Protein AF-A0A3B9JGN1-F1 (afdb_monomer)

Secondary structure (DSSP, 8-state):
-HHHHHHHHHHHTT-EEEEEETTTTEEEEEETTEEEEEETTTB-TTS-HHHHHHHH-HHHHHHHHHHTT-----EEEESSHHHHHHTHHHHTTS-EEEEESS--TTTT-EEESS---HHHHHHHHHHHHTT-S-EEEEEPPPSEEEEEEEETTEEEEEEEEEPSEEE--SSS-HHHHHHHHTTSTTEESSSSSSEEPPP--HHHHHHHHHTT--TT--PPTT-EEES-SS--GGGT-EEEE-TTTS-HHHHHHHHHHHHHTT-SEEEEEEEES-TTSPP-TTSEEEEEEESS--SHHHHS-SBS----HHHHHHHHTT--

Foldseek 3Di:
DLVVLLVVVLVVLVWDKDQPDVVQQWIWTDDPPDIWIDGLNQRTPLFDPQLQVCQQFQVSLVVLLVVLVAFAWDWDKDQDLVVQLVCLVVCAQAWKWKAAGRDPPCQLIDIDHRRHDSVVSSVSNVSRCVPHSMMIITGDAAAFKKKFKFAAQFRLFIKGFAAAKFFAPQPAFQLVRLVVVCVPPQEDADPPHLAHRADCDPQLQVVQVVVVHGRRDHDHGGDMDHSDPDRDSNNGIFIATCGVPFDVQVRVSVSSSCVSSVHNTKIWIKGARDRNDHDDNRGMHTHGIGSNDRQSCCQDGNHDHRSSVSVSSCVSVVSD

Mean predicted aligned error: 3.97 Å

pLDDT: mean 95.5, std 3.92, range [71.31, 98.81]

Sequence (320 aa):
MSTQEVVKEALNRDIAVEIIDRDANIIRLTKGDKKEIIQQATKTSADSYISVEIMGNKEVTKILLSEEGIRVPSGMRIKTLEEALGYYDDFTGKDLVVKPQSTNFGLGVVVIKNLSQKEELENAVRFALNYDKTVLLEEFISGKEYRFLVVGKEVVAVLHREPANVKGDGVNSIKRLVEIKNKDPRRGEGYITPLEKIKLGEVEIEFLRKQALNIDYIPKKDEKIYLRENSNISTGGDSIDYTDQVHKGYKDIALKCAKAVGAKITGADIMIDDIFMEPDKNNYGVIEMNFNPAIHMHDHPYLGKNREIEKKVLDLLGFN

Solvent-accessible surface area (backbone atoms only — not comparable to full-atom values): 16897 Å² total; per-residue (Å²): 83,40,43,55,48,36,51,53,52,34,52,75,61,72,30,47,75,44,80,78,35,79,88,79,36,28,35,34,44,38,52,88,93,48,72,46,64,32,33,66,58,47,40,44,84,78,40,51,74,66,29,44,56,35,36,56,31,49,67,58,37,47,52,43,32,44,76,72,70,44,58,49,67,56,70,48,83,31,71,47,70,68,58,50,62,72,46,44,78,84,44,55,70,31,46,34,30,33,28,26,49,69,60,65,97,65,54,42,53,37,80,43,75,50,35,82,53,72,63,59,55,51,54,38,48,56,52,10,49,76,74,26,76,38,33,34,45,25,49,58,76,66,58,48,59,31,39,34,33,35,50,65,92,39,70,65,40,27,34,35,50,40,34,15,63,44,69,20,70,56,73,48,24,48,53,53,42,44,59,58,62,42,65,41,87,50,32,33,72,89,63,76,36,61,31,31,44,64,70,87,46,71,68,27,50,51,48,24,45,77,70,77,44,58,58,76,44,56,36,47,63,76,38,73,46,62,40,42,90,58,38,46,42,88,63,19,12,41,34,32,52,36,58,91,64,48,29,64,57,55,48,54,49,44,52,51,47,32,57,57,51,58,39,27,47,33,25,34,34,30,25,27,60,56,58,71,49,80,75,51,94,81,48,44,31,46,76,50,50,33,52,67,50,76,46,35,47,48,38,47,29,75,45,66,59,63,54,55,48,45,57,56,54,35,48,70,72,67,60,116

Structure (mmCIF, N/CA/C/O backbone):
data_AF-A0A3B9JGN1-F1
#
_entry.id   AF-A0A3B9JGN1-F1
#
loop_
_atom_site.group_PDB
_atom_site.id
_atom_site.type_symbol
_atom_site.label_atom_id
_atom_site.label_alt_id
_atom_site.label_comp_id
_atom_site.label_asym_id
_atom_site.label_entity_id
_atom_site.label_seq_id
_atom_site.pdbx_PDB_ins_code
_atom_site.Cartn_x
_atom_site.Cartn_y
_atom_site.Cartn_z
_atom_site.occupancy
_atom_site.B_iso_or_equiv
_atom_site.auth_seq_id
_atom_site.auth_comp_id
_atom_site.auth_asym_id
_atom_site.auth_atom_id
_atom_site.pdbx_PDB_model_num
ATOM 1 N N . MET A 1 1 ? -13.827 9.469 -0.699 1.00 87.12 1 MET A N 1
ATOM 2 C CA . MET A 1 1 ? -14.241 8.051 -0.734 1.00 87.12 1 MET A CA 1
ATOM 3 C C . MET A 1 1 ? -14.215 7.361 0.623 1.00 87.12 1 MET A C 1
ATOM 5 O O . MET A 1 1 ? -15.289 7.214 1.173 1.00 87.12 1 MET A O 1
ATOM 9 N N . SER A 1 2 ? -13.067 6.993 1.213 1.00 94.56 2 SER A N 1
ATOM 10 C CA . SER A 1 2 ? -13.024 6.183 2.460 1.00 94.56 2 SER A CA 1
ATOM 11 C C . SER A 1 2 ? -13.986 6.652 3.566 1.00 94.56 2 SER A C 1
ATOM 13 O O . SER A 1 2 ? -14.786 5.881 4.076 1.00 94.56 2 SER A O 1
ATOM 15 N N . THR A 1 3 ? -13.969 7.945 3.895 1.00 96.31 3 THR A N 1
ATOM 16 C CA . THR A 1 3 ? -14.845 8.502 4.939 1.00 96.31 3 THR A CA 1
ATOM 17 C C . THR A 1 3 ? -16.315 8.473 4.545 1.00 96.31 3 THR A C 1
ATOM 19 O O . THR A 1 3 ? -17.163 8.342 5.412 1.00 96.31 3 THR A O 1
ATOM 22 N N . GLN A 1 4 ? -16.640 8.552 3.253 1.00 95.56 4 GLN A N 1
ATOM 23 C CA . GLN A 1 4 ? -18.023 8.427 2.791 1.00 95.56 4 GLN A CA 1
ATOM 24 C C . GLN A 1 4 ? -18.563 7.009 3.010 1.00 95.56 4 GLN A C 1
ATOM 26 O O . GLN A 1 4 ? -19.734 6.891 3.350 1.00 95.56 4 GLN A O 1
ATOM 31 N N . GLU A 1 5 ? -17.733 5.965 2.886 1.00 96.31 5 GLU A N 1
ATOM 32 C CA . GLU A 1 5 ? -18.142 4.587 3.213 1.00 96.31 5 GLU A CA 1
ATOM 33 C C . GLU A 1 5 ? -18.441 4.449 4.711 1.00 96.31 5 GLU A C 1
ATOM 35 O O . GLU A 1 5 ? -19.519 3.989 5.083 1.00 96.31 5 GLU A O 1
ATOM 40 N N . VAL A 1 6 ? -17.562 4.978 5.576 1.00 97.88 6 VAL A N 1
ATOM 41 C CA . VAL A 1 6 ? -17.805 5.021 7.032 1.00 97.88 6 VAL A CA 1
ATOM 42 C C . VAL A 1 6 ? -19.074 5.803 7.369 1.00 97.88 6 VAL A C 1
ATOM 44 O O . VAL A 1 6 ? -19.872 5.346 8.179 1.00 97.88 6 VAL A O 1
ATOM 47 N N . VAL A 1 7 ? -19.298 6.962 6.743 1.00 98.06 7 VAL A N 1
ATOM 48 C CA . VAL A 1 7 ? -20.509 7.774 6.951 1.00 98.06 7 VAL A CA 1
ATOM 49 C C . VAL A 1 7 ? -21.758 7.019 6.502 1.00 98.06 7 VAL A C 1
ATOM 51 O O . VAL A 1 7 ? -22.752 7.012 7.221 1.00 98.06 7 VAL A O 1
ATOM 54 N N . LYS A 1 8 ? -21.722 6.379 5.330 1.00 97.69 8 LYS A N 1
ATOM 55 C CA . LYS A 1 8 ? -22.850 5.615 4.793 1.00 97.69 8 LYS A CA 1
ATOM 56 C C . LYS A 1 8 ? -23.229 4.471 5.728 1.00 97.69 8 LYS A C 1
ATOM 58 O O . LYS A 1 8 ? -24.400 4.338 6.068 1.00 97.69 8 LYS A O 1
ATOM 63 N N . GLU A 1 9 ? -22.253 3.686 6.172 1.00 98.19 9 GLU A N 1
ATOM 64 C CA . GLU A 1 9 ? -22.519 2.598 7.110 1.00 98.19 9 GLU A CA 1
ATOM 65 C C . GLU A 1 9 ? -22.930 3.114 8.492 1.00 98.19 9 GLU A C 1
ATOM 67 O O . GLU A 1 9 ? -23.814 2.539 9.121 1.00 98.19 9 GLU A O 1
ATOM 72 N N . ALA A 1 10 ? -22.374 4.239 8.947 1.00 98.31 10 ALA A N 1
ATOM 73 C CA . ALA A 1 10 ? -22.791 4.849 10.201 1.00 98.31 10 ALA A CA 1
ATOM 74 C C . ALA A 1 10 ? -24.284 5.219 10.176 1.00 98.31 10 ALA A C 1
ATOM 76 O O . ALA A 1 10 ? -25.025 4.876 11.098 1.00 98.31 10 ALA A O 1
ATOM 77 N N . LEU A 1 11 ? -24.743 5.839 9.086 1.00 98.12 11 LEU A N 1
ATOM 78 C CA . LEU A 1 11 ? -26.155 6.166 8.891 1.00 98.12 11 LEU A CA 1
ATOM 79 C C . LEU A 1 11 ? -27.036 4.908 8.813 1.00 98.12 11 LEU A C 1
ATOM 81 O O . LEU A 1 11 ? -28.124 4.913 9.381 1.00 98.12 11 LEU A O 1
ATOM 85 N N . ASN A 1 12 ? -26.564 3.820 8.191 1.00 97.94 12 ASN A N 1
ATOM 86 C CA . ASN A 1 12 ? -27.286 2.537 8.167 1.00 97.94 12 ASN A CA 1
ATOM 87 C C . ASN A 1 12 ? -27.468 1.917 9.565 1.00 97.94 12 ASN A C 1
ATOM 89 O O . ASN A 1 12 ? -28.374 1.110 9.759 1.00 97.94 12 ASN A O 1
ATOM 93 N N . ARG A 1 13 ? -26.600 2.264 10.523 1.00 97.69 13 ARG A N 1
ATOM 94 C CA . ARG A 1 13 ? -26.615 1.770 11.912 1.00 97.69 13 ARG A CA 1
ATOM 95 C C . ARG A 1 13 ? -27.262 2.746 12.899 1.00 97.69 13 ARG A C 1
ATOM 97 O O . ARG A 1 13 ? -27.046 2.611 14.111 1.00 97.69 13 ARG A O 1
ATOM 104 N N . ASP A 1 14 ? -27.995 3.742 12.398 1.00 97.50 14 ASP A N 1
ATOM 105 C CA . ASP A 1 14 ? -28.599 4.823 13.185 1.00 97.50 14 ASP A CA 1
ATOM 106 C C . ASP A 1 14 ? -27.575 5.581 14.058 1.00 97.50 14 ASP A C 1
ATOM 108 O O . ASP A 1 14 ? -27.857 5.992 15.187 1.00 97.50 14 ASP A O 1
ATOM 112 N N . ILE A 1 15 ? -26.347 5.750 13.555 1.00 98.50 15 ILE A N 1
ATOM 113 C CA . ILE A 1 15 ? -25.300 6.544 14.203 1.00 98.50 15 ILE A CA 1
ATOM 114 C C . ILE A 1 15 ? -25.355 7.959 13.636 1.00 98.50 15 ILE A C 1
ATOM 116 O O . ILE A 1 15 ? -25.217 8.172 12.431 1.00 98.50 15 ILE A O 1
ATOM 120 N N . ALA A 1 16 ? -25.522 8.947 14.512 1.00 98.44 16 ALA A N 1
ATOM 121 C CA . ALA A 1 16 ? -25.515 10.343 14.106 1.00 98.44 16 ALA A CA 1
ATOM 122 C C . ALA A 1 16 ? -24.110 10.756 13.646 1.00 98.44 16 ALA A C 1
ATOM 124 O O . ALA A 1 16 ? -23.120 10.482 14.330 1.00 98.44 16 ALA A O 1
ATOM 125 N N . VAL A 1 17 ? -24.039 11.446 12.506 1.00 98.56 17 VAL A N 1
ATOM 126 C CA . VAL A 1 17 ? -22.793 11.922 11.896 1.00 98.56 17 VAL A CA 1
ATOM 127 C C . VAL A 1 17 ? -22.798 13.445 11.839 1.00 98.56 17 VAL A C 1
ATOM 129 O O . VAL A 1 17 ? -23.689 14.051 11.248 1.00 98.56 17 VAL A O 1
ATOM 132 N N . GLU A 1 18 ? -21.764 14.065 12.394 1.00 98.44 18 GLU A N 1
ATOM 133 C CA . GLU A 1 18 ? -21.498 15.499 12.280 1.00 98.44 18 GLU A CA 1
ATOM 134 C C . GLU A 1 18 ? -20.159 15.704 11.567 1.00 98.44 18 GLU A C 1
ATOM 136 O O . GLU A 1 18 ? -19.147 15.110 11.938 1.00 98.44 18 GLU A O 1
ATOM 141 N N . ILE A 1 19 ? -20.135 16.547 10.535 1.00 98.19 19 ILE A N 1
ATOM 142 C CA . ILE A 1 19 ? -18.887 16.944 9.874 1.00 98.19 19 ILE A CA 1
ATOM 143 C C . ILE A 1 19 ? -18.301 18.103 10.679 1.00 98.19 19 ILE A C 1
ATOM 145 O O . ILE A 1 19 ? -18.865 19.194 10.658 1.00 98.19 19 ILE A O 1
ATOM 149 N N . ILE A 1 20 ? -17.184 17.867 11.372 1.00 98.19 20 ILE A N 1
ATOM 150 C CA . ILE A 1 20 ? -16.490 18.910 12.142 1.00 98.19 20 ILE A CA 1
ATOM 151 C C . ILE A 1 20 ? -15.658 19.781 11.196 1.00 98.19 20 ILE A C 1
ATOM 153 O O . ILE A 1 20 ? -15.733 21.004 11.248 1.00 98.19 20 ILE A O 1
ATOM 157 N N . ASP A 1 21 ? -14.874 19.140 10.327 1.00 97.81 21 ASP A N 1
ATOM 158 C CA . ASP A 1 21 ? -14.003 19.807 9.361 1.00 97.81 21 ASP A CA 1
ATOM 159 C C . ASP A 1 21 ? -13.963 18.986 8.069 1.00 97.81 21 ASP A C 1
ATOM 161 O O . ASP A 1 21 ? -13.553 17.822 8.052 1.00 97.81 21 ASP A O 1
ATOM 165 N N . ARG A 1 22 ? -14.421 19.585 6.969 1.00 94.81 22 ARG A N 1
ATOM 166 C CA . ARG A 1 22 ? -14.477 18.913 5.669 1.00 94.81 22 ARG A CA 1
ATOM 167 C C . ARG A 1 22 ? -13.096 18.783 5.025 1.00 94.81 22 ARG A C 1
ATOM 169 O O . ARG A 1 22 ? -12.830 17.740 4.425 1.00 94.81 22 ARG A O 1
ATOM 176 N N . ASP A 1 23 ? -12.242 19.788 5.183 1.00 94.56 23 ASP A N 1
ATOM 177 C CA . ASP A 1 23 ? -10.932 19.870 4.535 1.00 94.56 23 ASP A CA 1
ATOM 178 C C . ASP A 1 23 ? -9.927 18.961 5.245 1.00 94.56 23 ASP A C 1
ATOM 180 O O . ASP A 1 23 ? -9.231 18.168 4.608 1.00 94.56 23 ASP A O 1
ATOM 184 N N . ALA A 1 24 ? -9.931 18.972 6.581 1.00 95.31 24 ALA A N 1
ATOM 185 C CA . ALA A 1 24 ? -9.149 18.034 7.387 1.00 95.31 24 ALA A CA 1
ATOM 186 C C . ALA A 1 24 ? -9.753 16.617 7.421 1.00 95.31 24 ALA A C 1
ATOM 188 O O . ALA A 1 24 ? -9.126 15.687 7.941 1.00 95.31 24 ALA A O 1
ATOM 189 N N . ASN A 1 25 ? -10.956 16.452 6.860 1.00 96.38 25 ASN A N 1
ATOM 190 C CA . ASN A 1 25 ? -11.710 15.208 6.785 1.00 96.38 25 ASN A CA 1
ATOM 191 C C . ASN A 1 25 ? -11.993 14.591 8.169 1.00 96.38 25 ASN A C 1
ATOM 193 O O . ASN A 1 25 ? -11.720 13.414 8.410 1.00 96.38 25 ASN A O 1
ATOM 197 N N . ILE A 1 26 ? -12.519 15.415 9.078 1.00 98.38 26 ILE A N 1
ATOM 198 C CA . ILE A 1 26 ? -12.829 15.074 10.469 1.00 98.38 26 ILE A CA 1
ATOM 199 C C . ILE A 1 26 ? -14.346 15.022 10.662 1.00 98.38 26 ILE A C 1
ATOM 201 O O . ILE A 1 26 ? -15.061 15.995 10.404 1.00 98.38 26 ILE A O 1
ATOM 205 N N . ILE A 1 27 ? -14.828 13.891 11.172 1.00 98.62 27 ILE A N 1
ATOM 206 C CA . ILE A 1 27 ? -16.233 13.664 11.518 1.00 98.62 27 ILE A CA 1
ATOM 207 C C . ILE A 1 27 ? -16.376 13.250 12.983 1.00 98.62 27 ILE A C 1
ATOM 209 O O . ILE A 1 27 ? -15.453 12.693 13.580 1.00 98.62 27 ILE A O 1
ATOM 213 N N . ARG A 1 28 ? -17.556 13.488 13.552 1.00 98.62 28 ARG A N 1
ATOM 214 C CA . ARG A 1 28 ? -17.990 12.939 14.836 1.00 98.62 28 ARG A CA 1
ATOM 215 C C . ARG A 1 28 ? -19.097 11.926 14.602 1.00 98.62 28 ARG A C 1
ATOM 217 O O . ARG A 1 28 ? -20.087 12.245 13.948 1.00 98.62 28 ARG A O 1
ATOM 224 N N . LEU A 1 29 ? -18.944 10.745 15.182 1.00 98.69 29 LEU A N 1
ATOM 225 C CA . LEU A 1 29 ? -19.987 9.731 15.276 1.00 98.69 29 LEU A CA 1
ATOM 226 C C . LEU A 1 29 ? -20.593 9.760 16.679 1.00 98.69 29 LEU A C 1
ATOM 228 O O . LEU A 1 29 ? -19.850 9.857 17.656 1.00 98.69 29 LEU A O 1
ATOM 232 N N . THR A 1 30 ? -21.920 9.689 16.798 1.00 98.50 30 THR A N 1
ATOM 233 C CA . THR A 1 30 ? -22.624 9.659 18.093 1.00 98.50 30 THR A CA 1
ATOM 234 C C . THR A 1 30 ? -23.745 8.618 18.098 1.00 98.50 30 THR A C 1
ATOM 236 O O . THR A 1 30 ? -24.622 8.657 17.237 1.00 98.50 30 THR A O 1
ATOM 239 N N . LYS A 1 31 ? -23.751 7.711 19.084 1.00 97.81 31 LYS A N 1
ATOM 240 C CA . LYS A 1 31 ? -24.843 6.746 19.327 1.00 97.81 31 LYS A CA 1
ATOM 241 C C . LYS A 1 31 ? -25.066 6.591 20.833 1.00 97.81 31 LYS A C 1
ATOM 243 O O . LYS A 1 31 ? -24.198 6.081 21.540 1.00 97.81 31 LYS A O 1
ATOM 248 N N . GLY A 1 32 ? -26.214 7.060 21.328 1.00 95.69 32 GLY A N 1
ATOM 249 C CA . GLY A 1 32 ? -26.444 7.216 22.770 1.00 95.69 32 GLY A CA 1
ATOM 250 C C . GLY A 1 32 ? -25.403 8.153 23.394 1.00 95.69 32 GLY A C 1
ATOM 251 O O . GLY A 1 32 ? -25.122 9.218 22.847 1.00 95.69 32 GLY A O 1
ATOM 252 N N . ASP A 1 33 ? -24.783 7.728 24.495 1.00 95.69 33 ASP A N 1
ATOM 253 C CA . ASP A 1 33 ? -23.729 8.495 25.179 1.00 95.69 33 ASP A CA 1
ATOM 254 C C . ASP A 1 33 ? -22.345 8.362 24.524 1.00 95.69 33 ASP A C 1
ATOM 256 O O . ASP A 1 33 ? -21.404 9.081 24.874 1.00 95.69 33 ASP A O 1
ATOM 260 N N . LYS A 1 34 ? -22.196 7.445 23.561 1.00 97.25 34 LYS A N 1
ATOM 261 C CA . LYS A 1 34 ? -20.922 7.186 22.899 1.00 97.25 34 LYS A CA 1
ATOM 262 C C . LYS A 1 34 ? -20.660 8.208 21.805 1.00 97.25 34 LYS A C 1
ATOM 264 O O . LYS A 1 34 ? -21.494 8.397 20.919 1.00 97.25 34 LYS A O 1
ATOM 269 N N . LYS A 1 35 ? -19.469 8.805 21.839 1.00 97.94 35 LYS A N 1
ATOM 270 C CA . LYS A 1 35 ? -18.963 9.737 20.830 1.00 97.94 35 LYS A CA 1
ATOM 271 C C . LYS A 1 35 ? -17.580 9.302 20.379 1.00 97.94 35 LYS A C 1
ATOM 273 O O . LYS A 1 35 ? -16.762 8.948 21.218 1.00 97.94 35 LYS A O 1
ATOM 278 N N . GLU A 1 36 ? -17.326 9.392 19.082 1.00 98.38 36 GLU A N 1
ATOM 279 C CA . GLU A 1 36 ? -16.020 9.116 18.487 1.00 98.38 36 GLU A CA 1
ATOM 280 C C . GLU A 1 36 ? -15.682 10.204 17.473 1.00 98.38 36 GLU A C 1
ATOM 282 O O . GLU A 1 36 ? -16.537 10.595 16.676 1.00 98.38 36 GLU A O 1
ATOM 287 N N . ILE A 1 37 ? -14.444 10.696 17.498 1.00 98.31 37 ILE A N 1
ATOM 288 C CA . ILE A 1 37 ? -13.919 11.587 16.461 1.00 98.31 37 ILE A CA 1
ATOM 289 C C . ILE A 1 37 ? -13.044 10.749 15.540 1.00 98.31 37 ILE A C 1
ATOM 291 O O . ILE A 1 37 ? -12.087 10.126 15.989 1.00 98.31 37 ILE A O 1
ATOM 295 N N . ILE A 1 38 ? -13.371 10.761 14.252 1.00 97.62 38 ILE A N 1
ATOM 296 C CA . ILE A 1 38 ? -12.643 10.022 13.224 1.00 97.62 38 ILE A CA 1
ATOM 297 C C . ILE A 1 38 ? -12.083 11.019 12.224 1.00 97.62 38 ILE A C 1
ATOM 299 O O . ILE A 1 38 ? -12.809 11.880 11.721 1.00 97.62 38 ILE A O 1
ATOM 303 N N . GLN A 1 39 ? -10.803 10.872 11.895 1.00 97.94 39 GLN A N 1
ATOM 304 C CA . GLN A 1 39 ? -10.174 11.581 10.790 1.00 97.94 39 GLN A CA 1
ATOM 305 C C . GLN A 1 39 ? -9.848 10.601 9.659 1.00 97.94 39 GLN A C 1
ATOM 307 O O . GLN A 1 39 ? -9.273 9.540 9.887 1.00 97.94 39 GLN A O 1
ATOM 312 N N . GLN A 1 40 ? -10.179 10.964 8.417 1.00 96.81 40 GLN A N 1
ATOM 313 C CA . GLN A 1 40 ? -9.790 10.196 7.225 1.00 96.81 40 GLN A CA 1
ATOM 314 C C . GLN A 1 40 ? -10.177 8.705 7.300 1.00 96.81 40 GLN A C 1
ATOM 316 O O . GLN A 1 40 ? -9.417 7.845 6.866 1.00 96.81 40 GLN A O 1
ATOM 321 N N . ALA A 1 41 ? -11.371 8.408 7.827 1.00 97.06 41 ALA A N 1
ATOM 322 C CA . ALA A 1 41 ? -11.963 7.076 8.024 1.00 97.06 41 ALA A CA 1
ATOM 323 C C . ALA A 1 41 ? -11.270 6.161 9.048 1.00 97.06 41 ALA A C 1
ATOM 325 O O . ALA A 1 41 ? -11.962 5.495 9.810 1.00 97.06 41 ALA A O 1
ATOM 326 N N . THR A 1 42 ? -9.939 6.111 9.067 1.00 97.38 42 THR A N 1
ATOM 327 C CA . THR A 1 42 ? -9.177 5.103 9.824 1.00 97.38 42 THR A CA 1
ATOM 328 C C . THR A 1 42 ? -8.309 5.664 10.941 1.00 97.38 42 THR A C 1
ATOM 330 O O . THR A 1 42 ? -7.796 4.886 11.737 1.00 97.38 42 THR A O 1
ATOM 333 N N . LYS A 1 43 ? -8.168 6.990 11.069 1.00 97.75 43 LYS A N 1
ATOM 334 C CA . LYS A 1 43 ? -7.524 7.589 12.247 1.00 97.75 43 LYS A CA 1
ATOM 335 C C . LYS A 1 43 ? -8.575 7.779 13.332 1.00 97.75 43 LYS A C 1
ATOM 337 O O . LYS A 1 43 ? -9.470 8.615 13.195 1.00 97.75 43 LYS A O 1
ATOM 342 N N . THR A 1 44 ? -8.473 6.977 14.380 1.00 97.69 44 THR A N 1
ATOM 343 C CA . THR A 1 44 ? -9.487 6.849 15.434 1.00 97.69 44 THR A CA 1
ATOM 344 C C . THR A 1 44 ? -8.828 6.837 16.811 1.00 97.69 44 THR A C 1
ATOM 346 O O . THR A 1 44 ? -7.602 6.810 16.912 1.00 97.69 44 THR A O 1
ATOM 349 N N . SER A 1 45 ? -9.628 6.804 17.876 1.00 97.12 45 SER A N 1
ATOM 350 C CA . SER A 1 45 ? -9.132 6.614 19.243 1.00 97.12 45 SER A CA 1
ATOM 351 C C . SER A 1 45 ? -8.584 5.206 19.522 1.00 97.12 45 SER A C 1
ATOM 353 O O . SER A 1 45 ? -7.956 4.996 20.560 1.00 97.12 45 SER A O 1
ATOM 355 N N . ALA A 1 46 ? -8.798 4.238 18.620 1.00 97.44 46 ALA A N 1
ATOM 356 C CA . ALA A 1 46 ? -8.291 2.875 18.779 1.00 97.44 46 ALA A CA 1
ATOM 357 C C . ALA A 1 46 ? -6.759 2.790 18.670 1.00 97.44 46 ALA A C 1
ATOM 359 O O . ALA A 1 46 ? -6.154 1.892 19.261 1.00 97.44 46 ALA A O 1
ATOM 360 N N . ASP A 1 47 ? -6.140 3.711 17.930 1.00 97.50 47 ASP A N 1
ATOM 361 C CA . ASP A 1 47 ? -4.697 3.781 17.732 1.00 97.50 47 ASP A CA 1
ATOM 362 C C . ASP A 1 47 ? -4.067 4.837 18.642 1.00 97.50 47 ASP A C 1
ATOM 364 O O . ASP A 1 47 ? -4.596 5.932 18.838 1.00 97.50 47 ASP A O 1
ATOM 368 N N . SER A 1 48 ? -2.905 4.516 19.210 1.00 97.25 48 SER A N 1
ATOM 369 C CA . SER A 1 48 ? -2.170 5.469 20.039 1.00 97.25 48 SER A CA 1
ATOM 370 C C . SER A 1 48 ? -1.348 6.425 19.173 1.00 97.25 48 SER A C 1
ATOM 372 O O . SER A 1 48 ? -0.911 6.066 18.079 1.00 97.25 48 SER A O 1
ATOM 374 N N . TYR A 1 49 ? -1.055 7.619 19.696 1.00 96.94 49 TYR A N 1
ATOM 375 C CA . TYR A 1 49 ? -0.181 8.581 19.014 1.00 96.94 49 TYR A CA 1
ATOM 376 C C . TYR A 1 49 ? 1.177 7.964 18.643 1.00 96.94 49 TYR A C 1
ATOM 378 O O . TYR A 1 49 ? 1.656 8.133 17.526 1.00 96.94 49 TYR A O 1
ATOM 386 N N . ILE A 1 50 ? 1.771 7.188 19.557 1.00 97.44 50 ILE A N 1
ATOM 387 C CA . ILE A 1 50 ? 3.088 6.590 19.329 1.00 97.44 50 ILE A CA 1
ATOM 388 C C . ILE A 1 50 ? 3.066 5.547 18.203 1.00 97.44 50 ILE A C 1
ATOM 390 O O . ILE A 1 50 ? 4.023 5.470 17.442 1.00 97.44 50 ILE A O 1
ATOM 394 N N . SER A 1 51 ? 1.970 4.803 18.028 1.00 97.00 51 SER A N 1
ATOM 395 C CA . SER A 1 51 ? 1.820 3.856 16.912 1.00 97.00 51 SER A CA 1
ATOM 396 C C . SER A 1 51 ? 1.841 4.561 15.554 1.00 97.00 51 SER A C 1
ATOM 398 O O . SER A 1 51 ? 2.429 4.048 14.603 1.00 97.00 51 SER A O 1
ATOM 400 N N . VAL A 1 52 ? 1.248 5.756 15.465 1.00 95.38 52 VAL A N 1
ATOM 401 C CA . VAL A 1 52 ? 1.282 6.588 14.252 1.00 95.38 52 VAL A CA 1
ATOM 402 C C . VAL A 1 52 ? 2.705 7.070 13.963 1.00 95.38 52 VAL A C 1
ATOM 404 O O . VAL A 1 52 ? 3.175 6.915 12.837 1.00 95.38 52 VAL A O 1
ATOM 407 N N . GLU A 1 53 ? 3.412 7.580 14.975 1.00 95.50 53 GLU A N 1
ATOM 408 C CA . GLU A 1 53 ? 4.803 8.042 14.837 1.00 95.50 53 GLU A CA 1
ATOM 409 C C . GLU A 1 53 ? 5.758 6.908 14.441 1.00 95.50 53 GLU A C 1
ATOM 411 O O . GLU A 1 53 ? 6.617 7.089 13.577 1.00 95.50 53 GLU A O 1
ATOM 416 N N . ILE A 1 54 ? 5.581 5.719 15.030 1.00 96.00 54 ILE A N 1
ATOM 417 C CA . ILE A 1 54 ? 6.348 4.516 14.686 1.00 96.00 54 ILE A CA 1
ATOM 418 C C . ILE A 1 54 ? 6.160 4.182 13.206 1.00 96.00 54 ILE A C 1
ATOM 420 O O . ILE A 1 54 ? 7.148 4.068 12.485 1.00 96.00 54 ILE A O 1
ATOM 424 N N . MET A 1 55 ? 4.912 4.066 12.739 1.00 94.75 55 MET A N 1
ATOM 425 C CA . MET A 1 55 ? 4.607 3.720 11.344 1.00 94.75 55 MET A CA 1
ATOM 426 C C . MET A 1 55 ? 5.048 4.806 10.353 1.00 94.75 55 MET A C 1
ATOM 428 O O . MET A 1 55 ? 5.434 4.496 9.229 1.00 94.75 55 MET A O 1
ATOM 432 N N . GLY A 1 56 ? 5.037 6.078 10.764 1.00 91.06 56 GLY A N 1
ATOM 433 C CA . GLY A 1 56 ? 5.579 7.185 9.974 1.00 91.06 56 GLY A CA 1
ATOM 434 C C . GLY A 1 56 ? 7.102 7.133 9.798 1.00 91.06 56 GLY A C 1
ATOM 435 O O . GLY A 1 56 ? 7.634 7.757 8.878 1.00 91.06 56 GLY A O 1
ATOM 436 N N . ASN A 1 57 ? 7.809 6.369 10.636 1.00 90.94 57 ASN A N 1
ATOM 437 C CA . ASN A 1 57 ? 9.252 6.188 10.572 1.00 90.94 57 ASN A CA 1
ATOM 438 C C . ASN A 1 57 ? 9.609 4.756 10.140 1.00 90.94 57 ASN A C 1
ATOM 440 O O . ASN A 1 57 ? 9.604 3.814 10.938 1.00 90.94 57 ASN A O 1
ATOM 444 N N . LYS A 1 58 ? 9.989 4.599 8.865 1.00 90.00 58 LYS A N 1
ATOM 445 C CA . LYS A 1 58 ? 10.329 3.288 8.288 1.00 90.00 58 LYS A CA 1
ATOM 446 C C . LYS A 1 58 ? 11.470 2.582 9.022 1.00 90.00 58 LYS A C 1
ATOM 448 O O . LYS A 1 58 ? 11.425 1.366 9.158 1.00 90.00 58 LYS A O 1
ATOM 453 N N . GLU A 1 59 ? 12.470 3.310 9.516 1.00 90.81 59 GLU A N 1
ATOM 454 C CA . GLU A 1 59 ? 13.592 2.706 10.243 1.00 90.81 59 GLU A CA 1
ATOM 455 C C . GLU A 1 59 ? 13.137 2.142 11.594 1.00 90.81 59 GLU A C 1
ATOM 457 O O . GLU A 1 59 ? 13.393 0.976 11.888 1.00 90.81 59 GLU A O 1
ATOM 462 N N . VAL A 1 60 ? 12.402 2.932 12.384 1.00 93.75 60 VAL A N 1
ATOM 463 C CA . VAL A 1 60 ? 11.865 2.486 13.682 1.00 93.75 60 VAL A CA 1
ATOM 464 C C . VAL A 1 60 ? 10.911 1.310 13.495 1.00 93.75 60 VAL A C 1
ATOM 466 O O . VAL A 1 60 ? 11.021 0.315 14.208 1.00 93.75 60 VAL A O 1
ATOM 469 N N . THR A 1 61 ? 10.020 1.384 12.501 1.00 95.44 61 THR A N 1
ATOM 470 C CA . THR A 1 61 ? 9.133 0.268 12.149 1.00 95.44 61 THR A CA 1
ATOM 471 C C . THR A 1 61 ? 9.937 -0.998 11.867 1.00 95.44 61 THR A C 1
ATOM 473 O O . THR A 1 61 ? 9.656 -2.041 12.450 1.00 95.44 61 THR A O 1
ATOM 476 N N . LYS A 1 62 ? 10.977 -0.924 11.028 1.00 95.06 62 LYS A N 1
ATOM 477 C CA . LYS A 1 62 ? 11.810 -2.087 10.700 1.00 95.06 62 LYS A CA 1
ATOM 478 C C . LYS A 1 62 ? 12.514 -2.681 11.915 1.00 95.06 62 LYS A C 1
ATOM 480 O O . LYS A 1 62 ? 12.567 -3.903 12.015 1.00 95.06 62 LYS A O 1
ATOM 485 N N . ILE A 1 63 ? 13.033 -1.848 12.818 1.00 95.44 63 ILE A N 1
ATOM 486 C CA . ILE A 1 63 ? 13.677 -2.313 14.055 1.00 95.44 63 ILE A CA 1
ATOM 487 C C . ILE A 1 63 ? 12.684 -3.148 14.871 1.00 95.44 63 ILE A C 1
ATOM 489 O O . ILE A 1 63 ? 12.962 -4.311 15.150 1.00 95.44 63 ILE A O 1
ATOM 493 N N . LEU A 1 64 ? 11.492 -2.609 15.147 1.00 97.88 64 LEU A N 1
ATOM 494 C CA . LEU A 1 64 ? 10.465 -3.302 15.935 1.00 97.88 64 LEU A CA 1
ATOM 495 C C . LEU A 1 64 ? 9.966 -4.589 15.260 1.00 97.88 64 LEU A C 1
ATOM 497 O O . LEU A 1 64 ? 9.738 -5.600 15.920 1.00 97.88 64 LEU A O 1
ATOM 501 N N . LEU A 1 65 ? 9.814 -4.585 13.932 1.00 98.06 65 LEU A N 1
ATOM 502 C CA . LEU A 1 65 ? 9.452 -5.793 13.185 1.00 98.06 65 LEU A CA 1
ATOM 503 C C . LEU A 1 65 ? 10.563 -6.855 13.252 1.00 98.06 65 LEU A C 1
ATOM 505 O O . LEU A 1 65 ? 10.281 -8.039 13.449 1.00 98.06 65 LEU A O 1
ATOM 509 N N . SER A 1 66 ? 11.824 -6.442 13.119 1.00 96.62 66 SER A N 1
ATOM 510 C CA . SER A 1 66 ? 12.972 -7.349 13.163 1.00 96.62 66 SER A CA 1
ATOM 511 C C . SER A 1 66 ? 13.188 -7.958 14.550 1.00 96.62 66 SER A C 1
ATOM 513 O O . SER A 1 66 ? 13.580 -9.121 14.630 1.00 96.62 66 SER A O 1
ATOM 515 N N . GLU A 1 67 ? 12.926 -7.219 15.633 1.00 97.19 67 GLU A N 1
ATOM 516 C CA . GLU A 1 67 ? 12.966 -7.730 17.017 1.00 97.19 67 GLU A CA 1
ATOM 517 C C . GLU A 1 67 ? 11.967 -8.873 17.232 1.00 97.19 67 GLU A C 1
ATOM 519 O O . GLU A 1 67 ? 12.242 -9.843 17.937 1.00 97.19 67 GLU A O 1
ATOM 524 N N . GLU A 1 68 ? 10.837 -8.810 16.534 1.00 97.12 68 GLU A N 1
ATOM 525 C CA . GLU A 1 68 ? 9.828 -9.861 16.507 1.00 97.12 68 GLU A CA 1
ATOM 526 C C . GLU A 1 68 ? 10.179 -10.999 15.525 1.00 97.12 68 GLU A C 1
ATOM 528 O O . GLU A 1 68 ? 9.398 -11.936 15.349 1.00 97.12 68 GLU A O 1
ATOM 533 N N . GLY A 1 69 ? 11.344 -10.971 14.874 1.00 96.12 69 GLY A N 1
ATOM 534 C CA . GLY A 1 69 ? 11.783 -11.986 13.911 1.00 96.12 69 GLY A CA 1
ATOM 535 C C . GLY A 1 69 ? 11.022 -11.955 12.581 1.00 96.12 69 GLY A C 1
ATOM 536 O O . GLY A 1 69 ? 10.954 -12.971 11.887 1.00 96.12 69 GLY A O 1
ATOM 537 N N . ILE A 1 70 ? 10.404 -10.822 12.239 1.00 97.50 70 ILE A N 1
ATOM 538 C CA . ILE A 1 70 ? 9.730 -10.609 10.954 1.00 97.50 70 ILE A CA 1
ATOM 539 C C . ILE A 1 70 ? 10.778 -10.182 9.925 1.00 97.50 70 ILE A C 1
ATOM 541 O O . ILE A 1 70 ? 11.607 -9.314 10.199 1.00 97.50 70 ILE A O 1
ATOM 545 N N . ARG A 1 71 ? 10.743 -10.775 8.726 1.00 96.94 71 ARG A N 1
ATOM 546 C CA . ARG A 1 71 ? 11.671 -10.404 7.652 1.00 96.94 71 ARG A CA 1
ATOM 547 C C . ARG A 1 71 ? 11.350 -9.007 7.121 1.00 96.94 71 ARG A C 1
ATOM 549 O O . ARG A 1 71 ? 10.263 -8.770 6.596 1.00 96.94 71 ARG A O 1
ATOM 556 N N . VAL A 1 72 ? 12.333 -8.121 7.212 1.00 96.50 72 VAL A N 1
ATOM 557 C CA . VAL A 1 72 ? 12.341 -6.764 6.655 1.00 96.50 72 VAL A CA 1
ATOM 558 C C . VAL A 1 72 ? 13.606 -6.575 5.812 1.00 96.50 72 VAL A C 1
ATOM 560 O O . VAL A 1 72 ? 14.577 -7.293 6.059 1.00 96.50 72 VAL A O 1
ATOM 563 N N . PRO A 1 73 ? 13.638 -5.619 4.865 1.00 94.25 73 PRO A N 1
ATOM 564 C CA . PRO A 1 73 ? 14.835 -5.354 4.075 1.00 94.25 73 PRO A CA 1
ATOM 565 C C . PRO A 1 73 ? 16.048 -5.032 4.955 1.00 94.25 73 PRO A C 1
ATOM 567 O O . PRO A 1 73 ? 16.023 -4.068 5.725 1.00 94.25 73 PRO A O 1
ATOM 570 N N . SER A 1 74 ? 17.128 -5.798 4.840 1.00 92.38 74 SER A N 1
ATOM 571 C CA . SER A 1 74 ? 18.420 -5.414 5.424 1.00 92.38 74 SER A CA 1
ATOM 572 C C . SER A 1 74 ? 18.969 -4.149 4.747 1.00 92.38 74 SER A C 1
ATOM 574 O O . SER A 1 74 ? 18.681 -3.891 3.579 1.00 92.38 74 SER A O 1
ATOM 576 N N . GLY A 1 75 ? 19.704 -3.299 5.471 1.00 92.19 75 GLY A N 1
ATOM 577 C CA . GLY A 1 75 ? 20.175 -2.038 4.894 1.00 92.19 75 GLY A CA 1
ATOM 578 C C . GLY A 1 75 ? 20.835 -1.071 5.870 1.00 92.19 75 GLY A C 1
ATOM 579 O O . GLY A 1 75 ? 20.919 -1.342 7.066 1.00 92.19 75 GLY A O 1
ATOM 580 N N . MET A 1 76 ? 21.265 0.072 5.333 1.00 93.62 76 MET A N 1
ATOM 581 C CA . MET A 1 76 ? 21.952 1.147 6.050 1.00 93.62 76 MET A CA 1
ATOM 582 C C . MET A 1 76 ? 21.171 2.457 5.962 1.00 93.62 76 MET A C 1
ATOM 584 O O . MET A 1 76 ? 20.598 2.790 4.922 1.00 93.62 76 MET A O 1
ATOM 588 N N . ARG A 1 77 ? 21.200 3.234 7.046 1.00 94.69 77 ARG A N 1
ATOM 589 C CA . ARG A 1 77 ? 20.744 4.625 7.054 1.00 94.69 77 ARG A CA 1
ATOM 590 C C . ARG A 1 77 ? 21.912 5.548 6.741 1.00 94.69 77 ARG A C 1
ATOM 592 O O . ARG A 1 77 ? 22.941 5.472 7.409 1.00 94.69 77 ARG A O 1
ATOM 599 N N . ILE A 1 78 ? 21.701 6.465 5.804 1.00 96.25 78 ILE A N 1
ATOM 600 C CA . ILE A 1 78 ? 22.668 7.493 5.422 1.00 96.25 78 ILE A CA 1
ATOM 601 C C . ILE A 1 78 ? 22.035 8.886 5.463 1.00 96.25 78 ILE A C 1
ATOM 603 O O . ILE A 1 78 ? 20.828 9.059 5.277 1.00 96.25 78 ILE A O 1
ATOM 607 N N . LYS A 1 79 ? 22.863 9.895 5.720 1.00 95.94 79 LYS A N 1
ATOM 608 C CA . LYS A 1 79 ? 22.514 11.324 5.706 1.00 95.94 79 LYS A CA 1
ATOM 609 C C . LYS A 1 79 ? 23.317 12.111 4.682 1.00 95.94 79 LYS A C 1
ATOM 611 O O . LYS A 1 79 ? 22.937 13.226 4.331 1.00 95.94 79 LYS A O 1
ATOM 616 N N . THR A 1 80 ? 24.431 11.557 4.214 1.00 96.00 80 THR A N 1
ATOM 617 C CA . THR A 1 80 ? 25.304 12.207 3.239 1.00 96.00 80 THR A CA 1
ATOM 618 C C . THR A 1 80 ? 25.647 11.259 2.100 1.00 96.00 80 THR A C 1
ATOM 620 O O . THR A 1 80 ? 25.613 10.036 2.238 1.00 96.00 80 THR A O 1
ATOM 623 N N . LEU A 1 81 ? 26.005 11.838 0.954 1.00 96.12 81 LEU A N 1
ATOM 624 C CA . LEU A 1 81 ? 26.522 11.063 -0.168 1.00 96.12 81 LEU A CA 1
ATOM 625 C C . LEU A 1 81 ? 27.820 10.333 0.206 1.00 96.12 81 LEU A C 1
ATOM 627 O O . LEU A 1 81 ? 28.012 9.197 -0.199 1.00 96.12 81 LEU A O 1
ATOM 631 N N . GLU A 1 82 ? 28.692 10.962 0.992 1.00 96.94 82 GLU A N 1
ATOM 632 C CA . GLU A 1 82 ? 29.956 10.359 1.425 1.00 96.94 82 GLU A CA 1
ATOM 633 C C . GLU A 1 82 ? 29.732 9.072 2.230 1.00 96.94 82 GLU A C 1
ATOM 635 O O . GLU A 1 82 ? 30.358 8.057 1.932 1.00 96.94 82 GLU A O 1
ATOM 640 N N . GLU A 1 83 ? 28.776 9.080 3.169 1.00 96.88 83 GLU A N 1
ATOM 641 C CA . GLU A 1 83 ? 28.367 7.875 3.902 1.00 96.88 83 GLU A CA 1
ATOM 642 C C . GLU A 1 83 ? 27.888 6.779 2.944 1.00 96.88 83 GLU A C 1
ATOM 644 O O . GLU A 1 83 ? 28.343 5.643 3.035 1.00 96.88 83 GLU A O 1
ATOM 649 N N . ALA A 1 84 ? 27.015 7.117 1.988 1.00 95.44 84 ALA A N 1
ATOM 650 C CA . ALA A 1 84 ? 26.509 6.153 1.013 1.00 95.44 84 ALA A CA 1
ATOM 651 C C . ALA A 1 84 ? 27.626 5.537 0.158 1.00 95.44 84 ALA A C 1
ATOM 653 O O . ALA A 1 84 ? 27.654 4.326 -0.045 1.00 95.44 84 ALA A O 1
ATOM 654 N N . LEU A 1 85 ? 28.567 6.359 -0.309 1.00 96.06 85 LEU A N 1
ATOM 655 C CA . LEU A 1 85 ? 29.707 5.904 -1.102 1.00 96.06 85 LEU A CA 1
ATOM 656 C C . LEU A 1 85 ? 30.683 5.039 -0.295 1.00 96.06 85 LEU A C 1
ATOM 658 O O . LEU A 1 85 ? 31.382 4.225 -0.896 1.00 96.06 85 LEU A O 1
ATOM 662 N N . GLY A 1 86 ? 30.720 5.192 1.032 1.00 96.31 86 GLY A N 1
ATOM 663 C CA . GLY A 1 86 ? 31.459 4.311 1.937 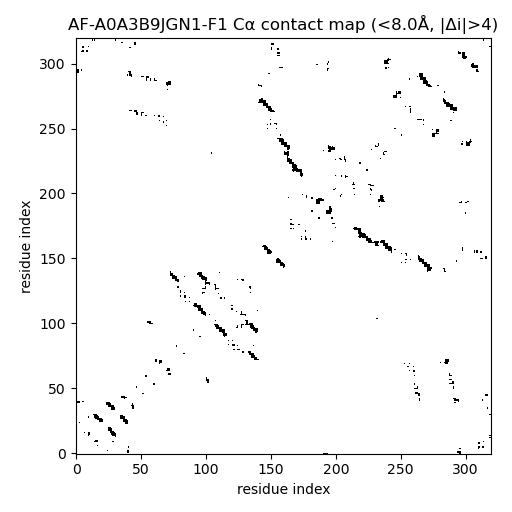1.00 96.31 86 GLY A CA 1
ATOM 664 C C . GLY A 1 86 ? 30.903 2.885 1.994 1.00 96.31 86 GLY A C 1
ATOM 665 O O . GLY A 1 86 ? 31.666 1.958 2.237 1.00 96.31 86 GLY A O 1
ATOM 666 N N . TYR A 1 87 ? 29.612 2.698 1.701 1.00 95.50 87 TYR A N 1
ATOM 667 C CA . TYR A 1 87 ? 28.954 1.385 1.648 1.00 95.50 87 TYR A CA 1
ATOM 668 C C . TYR A 1 87 ? 28.892 0.783 0.235 1.00 95.50 87 TYR A C 1
ATOM 670 O O . TYR A 1 87 ? 28.267 -0.255 0.038 1.00 95.50 87 TYR A O 1
ATOM 678 N N . TYR A 1 88 ? 29.497 1.417 -0.774 1.00 95.44 88 TYR A N 1
ATOM 679 C CA . TYR A 1 88 ? 29.387 0.972 -2.169 1.00 95.44 88 TYR A CA 1
ATOM 680 C C . TYR A 1 88 ? 29.805 -0.497 -2.367 1.00 95.44 88 TYR A C 1
ATOM 682 O O . TYR A 1 88 ? 29.085 -1.274 -3.003 1.00 95.44 88 TYR A O 1
ATOM 690 N N . ASP A 1 89 ? 30.931 -0.899 -1.777 1.00 95.06 89 ASP A N 1
ATOM 691 C CA . ASP A 1 89 ? 31.456 -2.262 -1.910 1.00 95.06 89 ASP A CA 1
ATOM 692 C C . ASP A 1 89 ? 30.531 -3.306 -1.252 1.00 95.06 89 ASP A C 1
ATOM 694 O O . ASP A 1 89 ? 30.415 -4.426 -1.752 1.00 95.06 89 ASP A O 1
ATOM 698 N N . ASP A 1 90 ? 29.778 -2.932 -0.207 1.00 94.00 90 ASP A N 1
ATOM 699 C CA . ASP A 1 90 ? 28.817 -3.819 0.468 1.00 94.00 90 ASP A CA 1
ATOM 700 C C . ASP A 1 90 ? 27.616 -4.178 -0.425 1.00 94.00 90 ASP A C 1
ATOM 702 O O . ASP A 1 90 ? 26.987 -5.231 -0.243 1.00 94.00 90 ASP A O 1
ATOM 706 N N . PHE A 1 91 ? 27.293 -3.319 -1.397 1.00 93.69 91 PHE A N 1
ATOM 707 C CA . PHE A 1 91 ? 26.154 -3.467 -2.308 1.00 93.69 91 PHE A CA 1
ATOM 708 C C . PHE A 1 91 ? 26.547 -3.811 -3.748 1.00 93.69 91 PHE A C 1
ATOM 710 O O . PHE A 1 91 ? 25.669 -4.085 -4.567 1.00 93.69 91 PHE A O 1
ATOM 717 N N . THR A 1 92 ? 27.842 -3.833 -4.067 1.00 94.94 92 THR A N 1
ATOM 718 C CA . THR A 1 92 ? 28.320 -4.131 -5.422 1.00 94.94 92 THR A CA 1
ATOM 719 C C . THR A 1 92 ? 27.840 -5.512 -5.878 1.00 94.94 92 THR A C 1
ATOM 721 O O . THR A 1 92 ? 27.959 -6.506 -5.159 1.00 94.94 92 THR A O 1
ATOM 724 N N . GLY A 1 93 ? 27.270 -5.574 -7.083 1.00 95.12 93 GLY A N 1
ATOM 725 C CA . GLY A 1 93 ? 26.711 -6.791 -7.672 1.00 95.12 93 GLY A CA 1
ATOM 726 C C . GLY A 1 93 ? 25.335 -7.204 -7.132 1.00 95.12 93 GLY A C 1
ATOM 727 O O . GLY A 1 93 ? 24.852 -8.285 -7.471 1.00 95.12 93 GLY A O 1
ATOM 728 N N . LYS A 1 94 ? 24.704 -6.389 -6.276 1.00 94.81 94 LYS A N 1
ATOM 729 C CA . LYS A 1 94 ? 23.388 -6.672 -5.680 1.00 94.81 94 LYS A CA 1
ATOM 730 C C . LYS A 1 94 ? 22.312 -5.750 -6.242 1.00 94.81 94 LYS A C 1
ATOM 732 O O . LYS A 1 94 ? 22.587 -4.641 -6.700 1.00 94.81 94 LYS A O 1
ATOM 737 N N . ASP A 1 95 ? 21.069 -6.209 -6.162 1.00 95.88 95 ASP A N 1
ATOM 738 C CA . ASP A 1 95 ? 19.911 -5.344 -6.352 1.00 95.88 95 ASP A CA 1
ATOM 739 C C . ASP A 1 95 ? 19.703 -4.495 -5.089 1.00 95.88 95 ASP A C 1
ATOM 741 O O . ASP A 1 95 ? 19.638 -5.022 -3.973 1.00 95.88 95 ASP A O 1
ATOM 745 N N . LEU A 1 96 ? 19.585 -3.183 -5.276 1.00 96.44 96 LEU A N 1
ATOM 746 C CA . LEU A 1 96 ? 19.550 -2.191 -4.206 1.00 96.44 96 LEU A CA 1
ATOM 747 C C . LEU A 1 96 ? 18.331 -1.280 -4.359 1.00 96.44 96 LEU A C 1
ATOM 749 O O . LEU A 1 96 ? 17.983 -0.850 -5.457 1.00 96.44 96 LEU A O 1
ATOM 753 N N . VAL A 1 97 ? 17.706 -0.939 -3.239 1.00 95.56 97 VAL A N 1
ATOM 754 C CA . VAL A 1 97 ? 16.661 0.078 -3.147 1.00 95.56 97 VAL A CA 1
ATOM 755 C C . VAL A 1 97 ? 17.214 1.274 -2.383 1.00 95.56 97 VAL A C 1
ATOM 757 O O . VAL A 1 97 ? 17.622 1.152 -1.232 1.00 95.56 97 VAL A O 1
ATOM 760 N N . VAL A 1 98 ? 17.200 2.445 -3.014 1.00 96.31 98 VAL A N 1
ATOM 761 C CA . VAL A 1 98 ? 17.546 3.728 -2.394 1.00 96.31 98 VAL A CA 1
ATOM 762 C C . VAL A 1 98 ? 16.254 4.497 -2.171 1.00 96.31 98 VAL A C 1
ATOM 764 O O . VAL A 1 98 ? 15.559 4.815 -3.136 1.00 96.31 98 VAL A O 1
ATOM 767 N N . LYS A 1 99 ? 15.889 4.782 -0.918 1.00 93.19 99 LYS A N 1
ATOM 768 C CA . LYS A 1 99 ? 14.623 5.469 -0.616 1.00 93.19 99 LYS A CA 1
ATOM 769 C C . LYS A 1 99 ? 14.721 6.489 0.518 1.00 93.19 99 LYS A C 1
ATOM 771 O O . LYS A 1 99 ? 15.468 6.260 1.465 1.00 93.19 99 LYS A O 1
ATOM 776 N N . PRO A 1 100 ? 13.939 7.581 0.487 1.00 92.69 100 PRO A N 1
ATOM 777 C CA . PRO A 1 100 ? 13.839 8.501 1.612 1.00 92.69 100 PRO A CA 1
ATOM 778 C C . PRO A 1 100 ? 13.150 7.824 2.807 1.00 92.69 100 PRO A C 1
ATOM 780 O O . PRO A 1 100 ? 12.272 6.971 2.634 1.00 92.69 100 PRO A O 1
ATOM 783 N N . GLN A 1 101 ? 13.516 8.214 4.029 1.00 89.50 101 GLN A N 1
ATOM 784 C CA . GLN A 1 101 ? 12.971 7.601 5.244 1.00 89.50 101 GLN A CA 1
ATOM 785 C C . GLN A 1 101 ? 11.450 7.802 5.359 1.00 89.50 101 GLN A C 1
ATOM 787 O O . GLN A 1 101 ? 10.717 6.852 5.644 1.00 89.50 101 GLN A O 1
ATOM 792 N N . SER A 1 102 ? 10.965 9.018 5.098 1.00 83.00 102 SER A N 1
ATOM 793 C CA . SER A 1 102 ? 9.626 9.444 5.540 1.00 83.00 102 SER A CA 1
ATOM 794 C C . SER A 1 102 ? 8.662 9.798 4.396 1.00 83.00 102 SER A C 1
ATOM 796 O O . SER A 1 102 ? 7.610 10.388 4.635 1.00 83.00 102 SER A O 1
ATOM 798 N N . THR A 1 103 ? 8.982 9.458 3.142 1.00 81.19 103 THR A N 1
ATOM 799 C CA . THR A 1 103 ? 8.095 9.732 1.993 1.00 81.19 103 THR A CA 1
ATOM 800 C C . THR A 1 103 ? 7.051 8.638 1.772 1.00 81.19 103 THR A C 1
ATOM 802 O O . THR A 1 103 ? 7.268 7.476 2.103 1.00 81.19 103 THR A O 1
ATOM 805 N N . ASN A 1 104 ? 5.922 9.001 1.160 1.00 71.31 104 ASN A N 1
ATOM 806 C CA . ASN A 1 104 ? 4.858 8.077 0.752 1.00 71.31 104 ASN A CA 1
ATOM 807 C C . ASN A 1 104 ? 4.754 8.004 -0.782 1.00 71.31 104 ASN A C 1
ATOM 809 O O . ASN A 1 104 ? 5.339 8.823 -1.494 1.00 71.31 104 ASN A O 1
ATOM 813 N N . PHE A 1 105 ? 3.973 7.047 -1.294 1.00 73.44 105 PHE A N 1
ATOM 814 C CA . PHE A 1 105 ? 3.644 6.902 -2.726 1.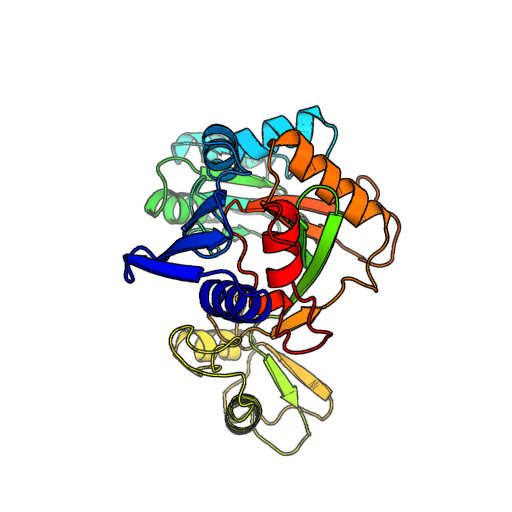00 73.44 105 PHE A CA 1
ATOM 815 C C . PHE A 1 105 ? 4.841 6.637 -3.656 1.00 73.44 105 PHE A C 1
ATOM 817 O O . PHE A 1 105 ? 4.748 6.876 -4.861 1.00 73.44 105 PHE A O 1
ATOM 824 N N . GLY A 1 106 ? 5.959 6.147 -3.112 1.00 77.56 106 GLY A N 1
ATOM 825 C CA . GLY A 1 106 ? 7.175 5.870 -3.880 1.00 77.56 106 GLY A CA 1
ATOM 826 C C . GLY A 1 106 ? 7.976 7.117 -4.275 1.00 77.56 106 GLY A C 1
ATOM 827 O O . GLY A 1 106 ? 8.887 7.021 -5.094 1.00 77.56 106 GLY A O 1
ATOM 828 N N . LEU A 1 107 ? 7.666 8.293 -3.717 1.00 81.94 107 LEU A N 1
ATOM 829 C CA . LEU A 1 107 ? 8.412 9.517 -4.014 1.00 81.94 107 LEU A CA 1
ATOM 830 C C . LEU A 1 107 ? 9.861 9.410 -3.523 1.00 81.94 107 LEU A C 1
ATOM 832 O O . LEU A 1 107 ? 10.108 9.123 -2.350 1.00 81.94 107 LEU A O 1
ATOM 836 N N . GLY A 1 108 ? 10.805 9.659 -4.431 1.00 86.06 108 GLY A N 1
ATOM 837 C CA . GLY A 1 108 ? 12.241 9.587 -4.158 1.00 86.06 108 GLY A CA 1
ATOM 838 C C . GLY A 1 108 ? 12.824 8.170 -4.137 1.00 86.06 108 GLY A C 1
ATOM 839 O O . GLY A 1 108 ? 14.012 8.031 -3.867 1.00 86.06 108 GLY A O 1
ATOM 840 N N . VAL A 1 109 ? 12.022 7.130 -4.396 1.00 90.81 109 VAL A N 1
ATOM 841 C CA . VAL A 1 109 ? 12.487 5.734 -4.405 1.00 90.81 109 VAL A CA 1
ATOM 842 C C . VAL A 1 109 ? 13.154 5.411 -5.740 1.00 90.81 109 VAL A C 1
ATOM 844 O O . VAL A 1 109 ? 12.572 5.642 -6.798 1.00 90.81 109 VAL A O 1
ATOM 847 N N . VAL A 1 110 ? 14.353 4.837 -5.687 1.00 93.56 110 VAL A N 1
ATOM 848 C CA . VAL A 1 110 ? 15.109 4.360 -6.848 1.00 93.56 110 VAL A CA 1
ATOM 849 C C . VAL A 1 110 ? 15.479 2.900 -6.630 1.00 93.56 110 VAL A C 1
ATOM 851 O O . VAL A 1 110 ? 16.029 2.542 -5.590 1.00 93.56 110 VAL A O 1
ATOM 854 N N . VAL A 1 111 ? 15.186 2.054 -7.615 1.00 93.75 111 VAL A N 1
ATOM 855 C CA . VAL A 1 111 ? 15.612 0.652 -7.630 1.00 93.75 111 VAL A CA 1
ATOM 856 C C . VAL A 1 111 ? 16.773 0.521 -8.604 1.00 93.75 111 VAL A C 1
ATOM 858 O O . VAL A 1 111 ? 16.630 0.822 -9.786 1.00 93.75 111 VAL A O 1
ATOM 861 N N . ILE A 1 112 ? 17.915 0.062 -8.107 1.00 94.75 112 ILE A N 1
ATOM 862 C CA . ILE A 1 112 ? 19.100 -0.246 -8.901 1.00 94.75 112 ILE A CA 1
ATOM 863 C C . ILE A 1 112 ? 19.184 -1.764 -9.036 1.00 94.75 112 ILE A C 1
ATOM 865 O O . ILE A 1 112 ? 19.130 -2.494 -8.045 1.00 94.75 112 ILE A O 1
ATOM 869 N N . LYS A 1 113 ? 19.293 -2.242 -10.275 1.00 93.69 113 LYS A N 1
ATOM 870 C CA . LYS A 1 113 ? 19.466 -3.662 -10.586 1.00 93.69 113 LYS A CA 1
ATOM 871 C C . LYS A 1 113 ? 20.933 -3.949 -10.831 1.00 93.69 113 LYS A C 1
ATOM 873 O O . LYS A 1 113 ? 21.514 -3.308 -11.699 1.00 93.69 113 LYS A O 1
ATOM 878 N N . ASN A 1 114 ? 21.491 -4.916 -10.104 1.00 94.44 114 ASN A N 1
ATOM 879 C CA . ASN A 1 114 ? 22.898 -5.305 -10.192 1.00 94.44 114 ASN A CA 1
ATOM 880 C C . ASN A 1 114 ? 23.850 -4.089 -10.155 1.00 94.44 114 ASN A C 1
ATOM 882 O O . ASN A 1 114 ? 24.483 -3.770 -11.163 1.00 94.44 114 ASN A O 1
ATOM 886 N N . LEU A 1 115 ? 23.919 -3.400 -9.007 1.00 96.19 115 LEU A N 1
ATOM 887 C CA . LEU A 1 115 ? 24.733 -2.190 -8.839 1.00 96.19 115 LEU A CA 1
ATOM 888 C C . LEU A 1 115 ? 26.174 -2.446 -9.293 1.00 96.19 115 LEU A C 1
ATOM 890 O O . LEU A 1 115 ? 26.886 -3.256 -8.693 1.00 96.19 115 LEU A O 1
ATOM 894 N N . SER A 1 116 ? 26.593 -1.744 -10.346 1.00 95.25 116 SER A N 1
ATOM 895 C CA . SER A 1 116 ? 27.883 -2.000 -10.998 1.00 95.25 116 SER A CA 1
ATOM 896 C C . SER A 1 116 ? 28.789 -0.777 -11.096 1.00 95.25 116 SER A C 1
ATOM 898 O O . SER A 1 116 ? 30.000 -0.944 -11.234 1.00 95.25 116 SER A O 1
ATOM 900 N N . GLN A 1 117 ? 28.218 0.429 -11.023 1.00 95.56 117 G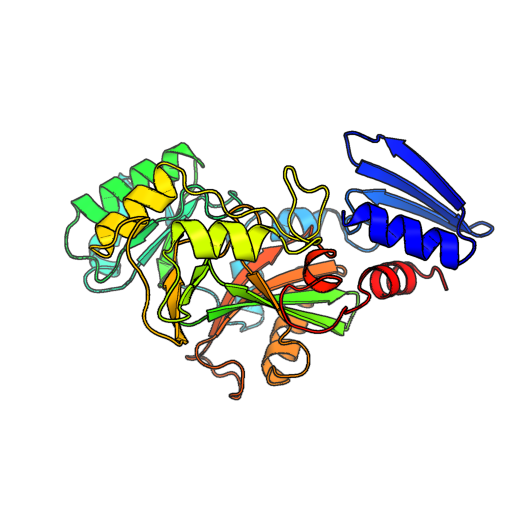LN A N 1
ATOM 901 C CA . GLN A 1 117 ? 28.941 1.695 -11.118 1.00 95.56 117 GLN A CA 1
ATOM 902 C C . GLN A 1 117 ? 28.630 2.585 -9.916 1.00 95.56 117 GLN A C 1
ATOM 904 O O . GLN A 1 117 ? 27.489 2.678 -9.456 1.00 95.56 117 GLN A O 1
ATOM 909 N N . LYS A 1 118 ? 29.644 3.299 -9.427 1.00 95.69 118 LYS A N 1
ATOM 910 C CA . LYS A 1 118 ? 29.518 4.182 -8.261 1.00 95.69 118 LYS A CA 1
ATOM 911 C C . LYS A 1 118 ? 28.595 5.370 -8.542 1.00 95.69 118 LYS A C 1
ATOM 913 O O . LYS A 1 118 ? 27.867 5.822 -7.660 1.00 95.69 118 LYS A O 1
ATOM 918 N N . GLU A 1 119 ? 28.575 5.818 -9.791 1.00 96.62 119 GLU A N 1
ATOM 919 C CA . GLU A 1 119 ? 27.745 6.903 -10.300 1.00 96.62 119 GLU A CA 1
ATOM 920 C C . GLU A 1 119 ? 26.245 6.572 -10.217 1.00 96.62 119 GLU A C 1
ATOM 922 O O . GLU A 1 119 ? 25.433 7.469 -9.990 1.00 96.62 119 GLU A O 1
ATOM 927 N N . GLU A 1 120 ? 25.852 5.299 -10.359 1.00 95.94 120 GLU A N 1
ATOM 928 C CA . GLU A 1 120 ? 24.453 4.871 -10.200 1.00 95.94 120 GLU A CA 1
ATOM 929 C C . GLU A 1 120 ? 23.971 5.109 -8.764 1.00 95.94 120 GLU A C 1
ATOM 931 O O . GLU A 1 120 ? 22.922 5.724 -8.550 1.00 95.94 120 GLU A O 1
ATOM 936 N N . LEU A 1 121 ? 24.774 4.682 -7.780 1.00 97.06 121 LEU A N 1
ATOM 937 C CA . LEU A 1 121 ? 24.493 4.902 -6.362 1.00 97.06 121 LEU A CA 1
ATOM 938 C C . LEU A 1 121 ? 24.477 6.397 -6.030 1.00 97.06 121 LEU A C 1
ATOM 940 O O . LEU A 1 121 ? 23.566 6.866 -5.348 1.00 97.06 121 LEU A O 1
ATOM 944 N N . GLU A 1 122 ? 25.448 7.157 -6.539 1.00 97.25 122 GLU A N 1
ATOM 945 C CA . GLU A 1 122 ? 25.515 8.602 -6.324 1.00 97.25 122 GLU A CA 1
ATOM 946 C C . GLU A 1 122 ? 24.260 9.318 -6.832 1.00 97.25 122 GLU A C 1
ATOM 948 O O . GLU A 1 122 ? 23.649 10.097 -6.093 1.00 97.25 122 GLU A O 1
ATO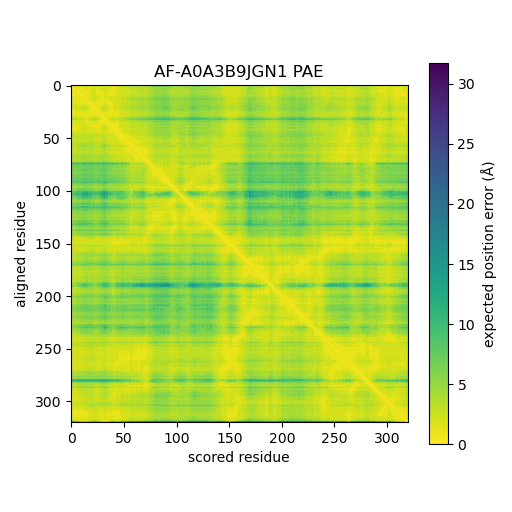M 953 N N . ASN A 1 123 ? 23.846 9.039 -8.068 1.00 96.62 123 ASN A N 1
ATOM 954 C CA . ASN A 1 123 ? 22.671 9.664 -8.667 1.00 96.62 123 ASN A CA 1
ATOM 955 C C . ASN A 1 123 ? 21.391 9.312 -7.899 1.00 96.62 123 ASN A C 1
ATOM 957 O O . ASN A 1 123 ? 20.585 10.200 -7.609 1.00 96.62 123 ASN A O 1
ATOM 961 N N . ALA A 1 124 ? 21.228 8.043 -7.515 1.00 96.31 124 ALA A N 1
ATOM 962 C CA . ALA A 1 124 ? 20.079 7.590 -6.737 1.00 96.31 124 ALA A CA 1
ATOM 963 C C . ALA A 1 124 ? 20.009 8.265 -5.358 1.00 96.31 124 ALA A C 1
ATOM 965 O O . ALA A 1 124 ? 18.950 8.745 -4.950 1.00 96.31 124 ALA A O 1
ATOM 966 N N . VAL A 1 125 ? 21.143 8.365 -4.658 1.00 97.06 125 VAL A N 1
ATOM 967 C CA . VAL A 1 125 ? 21.229 9.000 -3.334 1.00 97.06 125 VAL A CA 1
ATOM 968 C C . VAL A 1 125 ? 20.967 10.497 -3.420 1.00 97.06 125 VAL A C 1
ATOM 970 O O . VAL A 1 125 ? 20.180 11.020 -2.633 1.00 97.06 125 VAL A O 1
ATOM 973 N N . ARG A 1 126 ? 21.566 11.197 -4.392 1.00 96.56 126 ARG A N 1
ATOM 974 C CA . ARG A 1 126 ? 21.301 12.627 -4.619 1.00 96.56 126 ARG A CA 1
ATOM 975 C C . ARG A 1 126 ? 19.826 12.883 -4.897 1.00 96.56 126 ARG A C 1
ATOM 977 O O . ARG A 1 126 ? 19.263 13.830 -4.355 1.00 96.56 126 ARG A O 1
ATOM 984 N N . PHE A 1 127 ? 19.202 12.037 -5.713 1.00 94.75 127 PHE A N 1
ATOM 985 C CA . PHE A 1 127 ? 17.778 12.140 -5.996 1.00 94.75 127 PHE A CA 1
ATOM 986 C C . PHE A 1 127 ? 16.934 11.949 -4.731 1.00 94.75 127 PHE A C 1
ATOM 988 O O . PHE A 1 127 ? 16.090 12.794 -4.443 1.00 94.75 127 PHE A O 1
ATOM 995 N N . ALA A 1 128 ? 17.195 10.903 -3.942 1.00 95.00 128 ALA A N 1
ATOM 996 C CA . ALA A 1 128 ? 16.458 10.627 -2.709 1.00 95.00 128 ALA A CA 1
ATOM 997 C C . ALA A 1 128 ? 16.644 11.725 -1.639 1.00 95.00 128 ALA A C 1
ATOM 999 O O . ALA A 1 128 ? 15.676 12.104 -0.977 1.00 95.00 128 ALA A O 1
ATOM 1000 N N . LEU A 1 129 ? 17.849 12.299 -1.518 1.00 94.75 129 LEU A N 1
ATOM 1001 C CA . LEU A 1 129 ? 18.156 13.389 -0.577 1.00 94.75 129 LEU A CA 1
ATOM 1002 C C . LEU A 1 129 ? 17.415 14.702 -0.885 1.00 94.75 129 LEU A C 1
ATOM 1004 O O . LEU A 1 129 ? 17.283 15.551 -0.005 1.00 94.75 129 LEU A O 1
ATOM 1008 N N . ASN A 1 130 ? 16.882 14.873 -2.101 1.00 94.88 130 ASN A N 1
ATOM 1009 C CA . ASN A 1 130 ? 16.007 16.009 -2.411 1.00 94.88 130 ASN A CA 1
ATOM 1010 C C . ASN A 1 130 ? 14.646 15.920 -1.700 1.00 94.88 130 ASN A C 1
ATOM 1012 O O . ASN A 1 130 ? 13.935 16.922 -1.627 1.00 94.88 130 ASN A O 1
ATOM 1016 N N . TYR A 1 131 ? 14.272 14.740 -1.192 1.00 93.25 131 TYR A N 1
ATOM 1017 C CA . TYR A 1 131 ? 12.973 14.495 -0.564 1.00 93.25 131 TYR A CA 1
ATOM 1018 C C . TYR A 1 131 ? 13.042 14.323 0.957 1.00 93.25 131 TYR A C 1
ATOM 1020 O O . TYR A 1 131 ? 12.068 14.626 1.643 1.00 93.25 131 TYR A O 1
ATOM 1028 N N . ASP A 1 132 ? 14.162 13.843 1.498 1.00 92.38 132 ASP A N 1
ATOM 1029 C CA . ASP A 1 132 ? 14.369 13.663 2.938 1.00 92.38 132 ASP A CA 1
ATOM 1030 C C . ASP A 1 132 ? 15.855 13.860 3.267 1.00 92.38 132 ASP A C 1
ATOM 1032 O O . ASP A 1 132 ? 16.735 13.515 2.484 1.00 92.38 132 ASP A O 1
ATOM 1036 N N . LYS A 1 133 ? 16.151 14.393 4.455 1.00 93.56 133 LYS A N 1
ATOM 1037 C CA . LYS A 1 133 ? 17.528 14.530 4.958 1.00 93.56 133 LYS A CA 1
ATOM 1038 C C . LYS A 1 133 ? 18.146 13.182 5.331 1.00 93.56 133 LYS A C 1
ATOM 1040 O O . LYS A 1 133 ? 19.320 13.123 5.685 1.00 93.56 133 LYS A O 1
ATOM 1045 N N . THR A 1 134 ? 17.339 12.129 5.373 1.00 93.94 134 THR A N 1
ATOM 1046 C CA . THR A 1 134 ? 17.746 10.770 5.706 1.00 93.94 134 THR A CA 1
ATOM 1047 C C . THR A 1 134 ? 17.238 9.802 4.645 1.00 93.94 134 THR A C 1
ATOM 1049 O O . THR A 1 134 ? 16.057 9.785 4.295 1.00 93.94 134 THR A O 1
ATOM 1052 N N . VAL A 1 135 ? 18.152 8.980 4.140 1.00 95.50 135 VAL A N 1
ATOM 1053 C CA . VAL A 1 135 ? 17.919 8.008 3.071 1.00 95.50 135 VAL A CA 1
ATOM 1054 C C . VAL A 1 135 ? 18.331 6.623 3.561 1.00 95.50 135 VAL A C 1
ATOM 1056 O O . VAL A 1 135 ? 19.222 6.472 4.397 1.00 95.50 135 VAL A O 1
ATOM 1059 N N . LEU A 1 136 ? 17.650 5.606 3.054 1.00 95.00 136 LEU A N 1
ATOM 1060 C CA . LEU A 1 136 ? 17.893 4.202 3.333 1.00 95.00 136 LEU A CA 1
ATOM 1061 C C . LEU A 1 136 ? 18.453 3.540 2.072 1.00 95.00 136 LEU A C 1
ATOM 1063 O O . LEU A 1 136 ? 17.887 3.705 0.989 1.00 95.00 136 LEU A O 1
ATOM 1067 N N . LEU A 1 137 ? 19.550 2.800 2.230 1.00 96.81 137 LEU A N 1
ATOM 1068 C CA . LEU A 1 137 ? 20.087 1.865 1.241 1.00 96.81 137 LEU A CA 1
ATOM 1069 C C . LEU A 1 137 ? 19.698 0.459 1.684 1.00 96.81 137 LEU A C 1
ATOM 1071 O O . LEU A 1 137 ? 20.195 -0.016 2.703 1.00 96.81 137 LEU A O 1
ATOM 1075 N N . GLU A 1 138 ? 18.786 -0.186 0.971 1.00 95.56 138 GLU A N 1
ATOM 1076 C CA . GLU A 1 138 ? 18.206 -1.466 1.371 1.00 95.56 138 GLU A CA 1
ATOM 1077 C C . GLU A 1 138 ? 18.377 -2.546 0.312 1.00 95.56 138 GLU A C 1
ATOM 1079 O O . GLU A 1 138 ? 18.396 -2.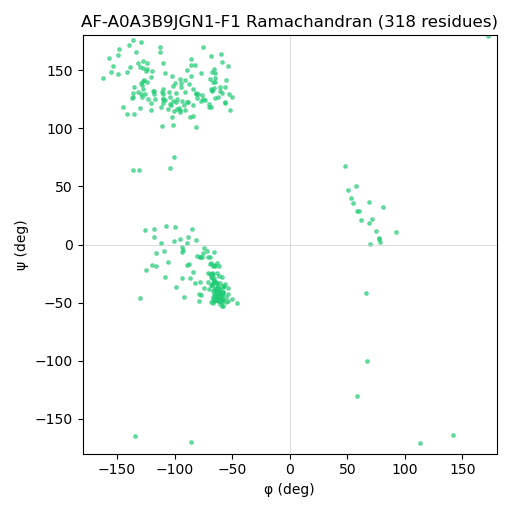265 -0.886 1.00 95.56 138 GLU A O 1
ATOM 1084 N N . GLU A 1 139 ? 18.441 -3.801 0.753 1.00 93.94 139 GLU A N 1
ATOM 1085 C CA . GLU A 1 139 ? 18.306 -4.938 -0.147 1.00 93.94 139 GLU A CA 1
ATOM 1086 C C . GLU A 1 139 ? 16.994 -4.845 -0.935 1.00 93.94 139 GLU A C 1
ATOM 1088 O O . GLU A 1 139 ? 15.937 -4.469 -0.416 1.00 93.94 139 GLU A O 1
ATOM 1093 N N . PHE A 1 140 ? 17.050 -5.222 -2.205 1.00 94.38 140 PHE A N 1
ATOM 1094 C CA . PHE A 1 140 ? 15.842 -5.427 -2.982 1.00 94.38 140 PHE A CA 1
ATOM 1095 C C . PHE A 1 140 ? 15.168 -6.741 -2.580 1.00 94.38 140 PHE A C 1
ATOM 1097 O O . PHE A 1 140 ? 15.772 -7.811 -2.655 1.00 94.38 140 PHE A O 1
ATOM 1104 N N . ILE A 1 141 ? 13.889 -6.665 -2.212 1.00 94.06 141 ILE A N 1
ATOM 1105 C CA . ILE A 1 141 ? 13.044 -7.843 -1.997 1.00 94.06 141 ILE A CA 1
ATOM 1106 C C . ILE A 1 141 ? 12.202 -8.071 -3.252 1.00 94.06 141 ILE A C 1
ATOM 1108 O O . ILE A 1 141 ? 11.481 -7.175 -3.694 1.00 94.06 141 ILE A O 1
ATOM 1112 N N . SER A 1 142 ? 12.321 -9.262 -3.840 1.00 91.44 142 SER A N 1
ATOM 1113 C CA . SER A 1 142 ? 11.547 -9.669 -5.011 1.00 91.44 142 SER A CA 1
ATOM 1114 C C . SER A 1 142 ? 10.099 -10.006 -4.666 1.00 91.44 142 SER A C 1
ATOM 1116 O O . SER A 1 142 ? 9.709 -10.089 -3.503 1.00 91.44 142 SER A O 1
ATOM 1118 N N . GLY A 1 143 ? 9.295 -10.182 -5.711 1.00 93.31 143 GLY A N 1
ATOM 1119 C CA . GLY A 1 143 ? 7.919 -10.642 -5.601 1.00 93.31 143 GLY A CA 1
ATOM 1120 C C . GLY A 1 143 ? 6.904 -9.585 -6.007 1.00 93.31 143 GLY A C 1
ATOM 1121 O O . GLY A 1 143 ? 7.232 -8.542 -6.576 1.00 93.31 143 GLY A O 1
ATOM 1122 N N . LYS A 1 144 ? 5.636 -9.890 -5.748 1.00 94.00 144 LYS A N 1
ATOM 1123 C CA . LYS A 1 144 ? 4.527 -8.954 -5.915 1.00 94.00 144 LYS A CA 1
ATOM 1124 C C . LYS A 1 144 ? 4.223 -8.284 -4.587 1.00 94.00 144 LYS A C 1
ATOM 1126 O O . LYS A 1 144 ? 4.253 -8.922 -3.539 1.00 94.00 144 LYS A O 1
ATOM 1131 N N . GLU A 1 145 ? 3.880 -7.008 -4.654 1.00 94.75 145 GLU A N 1
ATOM 1132 C CA . GLU A 1 145 ? 3.434 -6.257 -3.490 1.00 94.75 145 GLU A CA 1
ATOM 1133 C C . GLU A 1 145 ? 1.965 -6.573 -3.182 1.00 94.75 145 GLU A C 1
ATOM 1135 O O . GLU A 1 145 ? 1.094 -6.469 -4.057 1.00 94.75 145 GLU A O 1
ATOM 1140 N N . TYR A 1 146 ? 1.688 -6.911 -1.925 1.00 97.31 146 TYR A N 1
ATOM 1141 C CA . TYR A 1 146 ? 0.341 -7.090 -1.402 1.00 97.31 146 TYR A CA 1
ATOM 1142 C C . TYR A 1 146 ? 0.142 -6.254 -0.144 1.00 97.31 146 TYR A C 1
ATOM 1144 O O . TYR A 1 146 ? 0.956 -6.285 0.778 1.00 97.31 146 TYR A O 1
ATOM 1152 N N . ARG A 1 147 ? -0.989 -5.552 -0.094 1.00 97.62 147 ARG A N 1
ATOM 1153 C CA . ARG A 1 147 ? -1.428 -4.776 1.060 1.00 97.62 147 ARG A CA 1
ATOM 1154 C C . ARG A 1 147 ? -2.381 -5.595 1.912 1.00 97.62 147 ARG A C 1
ATOM 1156 O O . ARG A 1 147 ? -3.495 -5.892 1.478 1.00 97.62 147 ARG A O 1
ATOM 1163 N N . PHE A 1 148 ? -1.959 -5.917 3.126 1.00 98.62 148 PHE A N 1
ATOM 1164 C CA . PHE A 1 148 ? -2.762 -6.581 4.146 1.00 98.62 148 PHE A CA 1
ATOM 1165 C C . PHE A 1 148 ? -3.366 -5.524 5.062 1.00 98.62 148 PHE A C 1
ATOM 1167 O O . PHE A 1 148 ? -2.645 -4.823 5.767 1.00 98.62 148 PHE A O 1
ATOM 1174 N N . LEU A 1 149 ? -4.690 -5.410 5.066 1.00 98.69 149 LEU A N 1
ATOM 1175 C CA . LEU A 1 149 ? -5.402 -4.509 5.957 1.00 98.69 149 LEU A CA 1
ATOM 1176 C C . LEU A 1 149 ? -5.768 -5.237 7.248 1.00 98.69 149 LEU A C 1
ATOM 1178 O O . LEU A 1 149 ? -6.566 -6.177 7.238 1.00 98.69 149 LEU A O 1
ATOM 1182 N N . VAL A 1 150 ? -5.193 -4.781 8.356 1.00 98.81 150 VAL A N 1
ATOM 1183 C CA . VAL A 1 150 ? -5.507 -5.244 9.706 1.00 98.81 150 VAL A CA 1
ATOM 1184 C C . VAL A 1 150 ? -6.477 -4.266 10.358 1.00 98.81 150 VAL A C 1
ATOM 1186 O O . VAL A 1 150 ? -6.226 -3.062 10.374 1.00 98.81 150 VAL A O 1
ATOM 1189 N N . VAL A 1 151 ? -7.561 -4.799 10.924 1.00 98.62 151 VAL A N 1
ATOM 1190 C CA . VAL A 1 151 ? -8.498 -4.069 11.786 1.00 98.62 151 VAL A CA 1
ATOM 1191 C C . VAL A 1 151 ? -8.720 -4.893 13.057 1.00 98.62 151 VAL A C 1
ATOM 1193 O O . VAL A 1 151 ? -9.192 -6.031 13.028 1.00 98.62 151 VAL A O 1
ATOM 1196 N N . GLY A 1 152 ? -8.332 -4.338 14.203 1.00 97.94 152 GLY A N 1
ATOM 1197 C CA . GLY A 1 152 ? -8.398 -4.996 15.503 1.00 97.94 152 GLY A CA 1
ATOM 1198 C C . GLY A 1 152 ? -7.435 -6.180 15.619 1.00 97.94 152 GLY A C 1
ATOM 1199 O O . GLY A 1 152 ? -6.261 -6.006 15.933 1.00 97.94 152 GLY A O 1
ATOM 1200 N N . LYS A 1 153 ? -7.958 -7.399 15.453 1.00 97.19 153 LYS A N 1
ATOM 1201 C CA . LYS A 1 153 ? -7.202 -8.667 15.538 1.00 97.19 153 LYS A CA 1
ATOM 1202 C C . LYS A 1 153 ? -7.366 -9.531 14.283 1.00 97.19 153 LYS A C 1
ATOM 1204 O O . LYS A 1 153 ? -7.028 -10.711 14.306 1.00 97.19 153 LYS A O 1
ATOM 1209 N N . GLU A 1 154 ? -7.919 -8.964 13.216 1.00 98.19 154 GLU A N 1
ATOM 1210 C CA . GLU A 1 154 ? -8.245 -9.669 11.981 1.00 98.19 154 GLU A CA 1
ATOM 1211 C C . GLU A 1 154 ? -7.550 -8.989 10.797 1.00 98.19 154 GLU A C 1
ATOM 1213 O O . GLU A 1 154 ? -7.514 -7.761 10.708 1.00 98.19 154 GLU A O 1
ATOM 1218 N N . VAL A 1 155 ? -7.022 -9.790 9.867 1.00 98.75 155 VAL A N 1
ATOM 1219 C CA . VAL A 1 155 ? -6.718 -9.314 8.512 1.00 98.75 155 VAL A CA 1
ATOM 1220 C C . VAL A 1 155 ? -8.018 -9.350 7.725 1.00 98.75 155 VAL A C 1
ATOM 1222 O O . VAL A 1 155 ? -8.458 -10.417 7.294 1.00 98.75 155 VAL A O 1
ATOM 1225 N N . VAL A 1 156 ? -8.630 -8.182 7.568 1.00 98.56 156 VAL A N 1
ATOM 1226 C CA . VAL A 1 156 ? -9.966 -8.026 6.979 1.00 98.56 156 VAL A CA 1
ATOM 1227 C C . VAL A 1 156 ? -9.934 -7.974 5.452 1.00 98.56 156 VAL A C 1
ATOM 1229 O O . VAL A 1 156 ? -10.919 -8.324 4.807 1.00 98.56 156 VAL A O 1
ATOM 1232 N N . ALA A 1 157 ? -8.795 -7.598 4.862 1.00 98.56 157 ALA A N 1
ATOM 1233 C CA . ALA A 1 157 ? -8.592 -7.658 3.421 1.00 98.56 157 ALA A CA 1
ATOM 1234 C C . ALA A 1 157 ? -7.119 -7.817 3.035 1.00 98.56 157 ALA A C 1
ATOM 1236 O O . ALA A 1 157 ? -6.221 -7.383 3.753 1.00 98.56 157 ALA A O 1
ATOM 1237 N N . VAL A 1 158 ? -6.882 -8.404 1.863 1.00 98.50 158 VAL A N 1
ATOM 1238 C CA . VAL A 1 158 ? -5.579 -8.458 1.193 1.00 98.50 158 VAL A CA 1
ATOM 1239 C C . VAL A 1 158 ? -5.765 -8.043 -0.255 1.00 98.50 158 VAL A C 1
ATOM 1241 O O . VAL A 1 158 ? -6.673 -8.531 -0.926 1.00 98.50 158 VAL A O 1
ATOM 1244 N N . LEU A 1 159 ? -4.927 -7.130 -0.733 1.00 97.12 159 LEU A N 1
ATOM 1245 C CA . LEU A 1 159 ? -5.089 -6.510 -2.041 1.00 97.12 159 LEU A CA 1
ATOM 1246 C C . LEU A 1 159 ? -3.756 -6.434 -2.780 1.00 97.12 159 LEU A C 1
ATOM 1248 O O . LEU A 1 159 ? -2.770 -5.940 -2.240 1.00 97.12 159 LEU A O 1
ATOM 1252 N N . HIS A 1 160 ? -3.745 -6.883 -4.031 1.00 96.50 160 HIS A N 1
ATOM 1253 C CA . HIS A 1 160 ? -2.662 -6.639 -4.975 1.00 96.50 160 HIS A CA 1
ATOM 1254 C C . HIS A 1 160 ? -2.984 -5.419 -5.829 1.00 96.50 160 HIS A C 1
ATOM 1256 O O . HIS A 1 160 ? -4.108 -5.277 -6.319 1.00 96.50 160 HIS A O 1
ATOM 1262 N N . ARG A 1 161 ? -2.001 -4.542 -6.015 1.00 93.81 161 ARG A N 1
ATOM 1263 C CA . ARG A 1 161 ? -2.119 -3.412 -6.929 1.00 93.81 161 ARG A CA 1
ATOM 1264 C C . ARG A 1 161 ? -1.355 -3.723 -8.207 1.00 93.81 161 ARG A C 1
ATOM 1266 O O . ARG A 1 161 ? -0.143 -3.918 -8.163 1.00 93.81 161 ARG A O 1
ATOM 1273 N N . GLU A 1 162 ? -2.045 -3.734 -9.340 1.00 94.25 162 GLU A N 1
ATOM 1274 C CA . GLU A 1 162 ? -1.382 -3.808 -10.642 1.00 94.25 162 GLU A CA 1
ATOM 1275 C C . GLU A 1 162 ? -1.180 -2.397 -11.215 1.00 94.25 162 GLU A C 1
ATOM 1277 O O . GLU A 1 162 ? -2.100 -1.573 -11.141 1.00 94.25 162 GLU A O 1
ATOM 1282 N N . PRO A 1 163 ? -0.020 -2.106 -11.838 1.00 94.75 163 PRO A N 1
ATOM 1283 C CA . PRO A 1 163 ? 0.180 -0.864 -12.577 1.00 94.75 163 PRO A CA 1
ATOM 1284 C C . PRO A 1 163 ? -0.902 -0.629 -13.627 1.00 94.75 163 PRO A C 1
ATOM 1286 O O . PRO A 1 163 ? -1.501 -1.577 -14.151 1.00 94.75 163 PRO A O 1
ATOM 1289 N N . ALA A 1 164 ? -1.135 0.644 -13.958 1.00 96.19 164 ALA A N 1
ATOM 1290 C CA . ALA A 1 164 ? -2.079 1.024 -15.004 1.00 96.19 164 ALA A CA 1
ATOM 1291 C C . ALA A 1 164 ? -1.792 0.215 -16.273 1.00 96.19 164 ALA A C 1
ATOM 1293 O O . ALA A 1 164 ? -0.655 0.154 -16.737 1.00 96.19 164 ALA A O 1
ATOM 1294 N N . ASN A 1 165 ? -2.812 -0.452 -16.803 1.00 97.75 165 ASN A N 1
ATOM 1295 C CA . ASN A 1 165 ? -2.646 -1.433 -17.870 1.00 97.75 165 ASN A CA 1
ATOM 1296 C C . ASN A 1 165 ? -3.871 -1.493 -18.783 1.00 97.75 165 ASN A C 1
ATOM 1298 O O . ASN A 1 165 ? -4.971 -1.082 -18.400 1.00 97.75 165 ASN A O 1
ATOM 1302 N N . VAL A 1 166 ? -3.682 -2.082 -19.958 1.00 98.00 166 VAL A N 1
ATOM 1303 C CA . VAL A 1 166 ? -4.753 -2.535 -20.849 1.00 98.00 166 VAL A CA 1
ATOM 1304 C C . VAL A 1 166 ? -4.497 -3.972 -21.288 1.00 98.00 166 VAL A C 1
ATOM 1306 O O . VAL A 1 166 ? -3.353 -4.418 -21.351 1.00 98.00 166 VAL A O 1
ATOM 1309 N N . LYS A 1 167 ? -5.571 -4.699 -21.600 1.00 98.00 167 LYS A N 1
ATOM 1310 C CA . LYS A 1 167 ? -5.512 -6.055 -22.146 1.00 98.00 167 LYS A CA 1
ATOM 1311 C C . LYS A 1 167 ? -5.966 -6.023 -23.602 1.00 98.00 167 LYS A C 1
ATOM 1313 O O . LYS A 1 167 ? -7.051 -5.521 -23.884 1.00 98.00 167 LYS A O 1
ATOM 1318 N N . GLY A 1 168 ? -5.133 -6.538 -24.497 1.00 97.88 168 GLY A N 1
ATOM 1319 C CA . GLY A 1 168 ? -5.390 -6.583 -25.926 1.00 97.88 168 GLY A CA 1
ATOM 1320 C C . GLY A 1 168 ? -6.567 -7.471 -26.289 1.00 97.88 168 GLY A C 1
ATOM 1321 O O . GLY A 1 168 ? -6.775 -8.543 -25.714 1.00 97.88 168 GLY A O 1
ATOM 1322 N N . ASP A 1 169 ? -7.315 -7.033 -27.291 1.00 97.81 169 ASP A N 1
ATOM 1323 C CA . ASP A 1 169 ? -8.371 -7.804 -27.944 1.00 97.81 169 ASP A CA 1
ATOM 1324 C C . ASP A 1 169 ? -8.009 -8.176 -29.394 1.00 97.81 169 ASP A C 1
ATOM 1326 O O . ASP A 1 169 ? -8.790 -8.847 -30.068 1.00 97.81 169 ASP A O 1
ATOM 1330 N N . GLY A 1 170 ? -6.814 -7.790 -29.861 1.00 97.94 170 GLY A N 1
ATOM 1331 C CA . GLY A 1 170 ? -6.340 -8.007 -31.227 1.00 97.94 170 GLY A CA 1
ATOM 1332 C C . GLY A 1 170 ? -6.916 -7.042 -32.266 1.00 97.94 170 GLY A C 1
ATOM 1333 O O . GLY A 1 170 ? -6.643 -7.225 -33.450 1.00 97.94 170 GLY A O 1
ATOM 1334 N N . VAL A 1 171 ? -7.709 -6.045 -31.858 1.00 98.25 171 VAL A N 1
ATOM 1335 C CA . VAL A 1 171 ? -8.422 -5.134 -32.770 1.00 98.25 171 VAL A CA 1
ATOM 1336 C C . VAL A 1 171 ? -8.203 -3.667 -32.402 1.00 98.25 171 VAL A C 1
ATOM 1338 O O . VAL A 1 171 ? -7.944 -2.842 -33.275 1.00 98.25 171 VAL A O 1
ATOM 1341 N N . ASN A 1 172 ? -8.318 -3.321 -31.122 1.00 98.56 172 ASN A N 1
ATOM 1342 C CA . ASN A 1 172 ? -8.249 -1.947 -30.644 1.00 98.56 172 ASN A CA 1
ATOM 1343 C C . ASN A 1 172 ? -6.814 -1.545 -30.278 1.00 98.56 172 ASN A C 1
ATOM 1345 O O . ASN A 1 172 ? -6.066 -2.318 -29.678 1.00 98.56 172 ASN A O 1
ATOM 1349 N N . SER A 1 173 ? -6.444 -0.299 -30.593 1.00 98.69 173 SER A N 1
ATOM 1350 C CA . SER A 1 173 ? -5.169 0.273 -30.153 1.00 98.69 173 SER A CA 1
ATOM 1351 C C . SER A 1 173 ? -5.134 0.493 -28.640 1.00 98.69 173 SER A C 1
ATOM 1353 O O . SER A 1 173 ? -6.184 0.589 -27.999 1.00 98.69 173 SER A O 1
ATOM 1355 N N . ILE A 1 174 ? -3.940 0.658 -28.061 1.00 98.56 174 ILE A N 1
ATOM 1356 C CA . ILE A 1 174 ? -3.767 1.022 -26.644 1.00 98.56 174 ILE A CA 1
ATOM 1357 C C . ILE A 1 174 ? -4.629 2.236 -26.284 1.00 98.56 174 ILE A C 1
ATOM 1359 O O . ILE A 1 174 ? -5.357 2.194 -25.291 1.00 98.56 174 ILE A O 1
ATOM 1363 N N . LYS A 1 175 ? -4.611 3.292 -27.109 1.00 98.56 175 LYS A N 1
ATOM 1364 C CA . LYS A 1 175 ? -5.443 4.486 -26.912 1.00 98.56 175 LYS A CA 1
ATOM 1365 C C . LYS A 1 175 ? -6.920 4.129 -26.763 1.00 98.56 175 LYS A C 1
ATOM 1367 O O . LYS A 1 175 ? -7.574 4.562 -25.815 1.00 98.56 175 LYS A O 1
ATOM 1372 N N . ARG A 1 176 ? -7.438 3.300 -27.671 1.00 98.50 176 ARG A N 1
ATOM 1373 C CA . ARG A 1 176 ? -8.844 2.901 -27.649 1.00 98.50 176 ARG A CA 1
ATOM 1374 C C . ARG A 1 176 ? -9.168 1.979 -26.473 1.00 98.50 176 ARG A C 1
ATOM 1376 O O . ARG A 1 176 ? -10.219 2.128 -25.855 1.00 98.50 176 ARG A O 1
ATOM 1383 N N . LEU A 1 177 ? -8.272 1.061 -26.127 1.00 98.69 177 LEU A N 1
ATOM 1384 C CA . LEU A 1 177 ? -8.425 0.188 -24.963 1.00 98.69 177 LEU A CA 1
ATOM 1385 C C . LEU A 1 177 ? -8.458 0.988 -23.653 1.00 98.69 177 LEU A C 1
ATOM 1387 O O . LEU A 1 177 ? -9.264 0.679 -22.777 1.00 98.69 177 LEU A O 1
ATOM 1391 N N . VAL A 1 178 ? -7.658 2.054 -23.536 1.00 98.38 178 VAL A N 1
ATOM 1392 C CA . VAL A 1 178 ? -7.710 2.983 -22.396 1.00 98.38 178 VAL A CA 1
ATOM 1393 C C . VAL A 1 178 ? -9.064 3.685 -22.325 1.00 98.38 178 VAL A C 1
ATOM 1395 O O . VAL A 1 178 ? -9.689 3.699 -21.265 1.00 98.38 178 VAL A O 1
ATOM 1398 N N . GLU A 1 179 ? -9.563 4.221 -23.444 1.00 98.12 179 GLU A N 1
ATOM 1399 C CA . GLU A 1 179 ? -10.895 4.839 -23.496 1.00 98.12 179 GLU A CA 1
ATOM 1400 C C . GLU A 1 179 ? -11.996 3.862 -23.072 1.00 98.12 179 GLU A C 1
ATOM 1402 O O . GLU A 1 179 ? -12.912 4.250 -22.352 1.00 98.12 179 GLU A O 1
ATOM 1407 N N . ILE A 1 180 ? -11.912 2.598 -23.500 1.00 98.12 180 ILE A N 1
ATOM 1408 C CA . ILE A 1 180 ? -12.861 1.546 -23.120 1.00 98.12 180 ILE A CA 1
ATOM 1409 C C . ILE A 1 180 ? -12.765 1.253 -21.621 1.00 98.12 180 ILE A C 1
ATOM 1411 O O . ILE A 1 180 ? -13.791 1.251 -20.945 1.00 98.12 180 ILE A O 1
ATOM 1415 N N . LYS A 1 181 ? -11.556 1.053 -21.082 1.00 97.62 181 LYS A N 1
ATOM 1416 C CA . LYS A 1 181 ? -11.347 0.749 -19.658 1.00 97.62 181 LYS A CA 1
ATOM 1417 C C . LYS A 1 181 ? -11.819 1.892 -18.754 1.00 97.62 181 LYS A C 1
ATOM 1419 O O . LYS A 1 181 ? -12.406 1.644 -17.706 1.00 97.62 181 LYS A O 1
ATOM 1424 N N . ASN A 1 182 ? -11.653 3.138 -19.194 1.00 97.62 182 ASN A N 1
ATOM 1425 C CA . ASN A 1 182 ? -12.128 4.337 -18.498 1.00 97.62 182 ASN A CA 1
ATOM 1426 C C . ASN A 1 182 ? -13.653 4.544 -18.537 1.00 97.62 182 ASN A C 1
ATOM 1428 O O . ASN A 1 182 ? -14.136 5.472 -17.892 1.00 97.62 182 ASN A O 1
ATOM 1432 N N . LYS A 1 183 ? -14.417 3.715 -19.266 1.00 97.12 183 LYS A N 1
ATOM 1433 C CA . LYS A 1 183 ? -15.891 3.714 -19.192 1.00 97.12 183 LYS A CA 1
ATOM 1434 C C . LYS A 1 183 ? -16.433 2.992 -17.961 1.00 97.12 183 LYS A C 1
ATOM 1436 O O . LYS A 1 183 ? -17.631 3.078 -17.710 1.00 97.12 183 LYS A O 1
ATOM 1441 N N . ASP A 1 184 ? -15.590 2.271 -17.221 1.00 95.62 184 ASP A N 1
ATOM 1442 C CA . ASP A 1 184 ? -15.975 1.704 -15.930 1.00 95.62 184 ASP A CA 1
ATOM 1443 C C . ASP A 1 184 ? -16.465 2.837 -15.004 1.00 95.62 184 ASP A C 1
ATOM 1445 O O . ASP A 1 184 ? -15.703 3.775 -14.760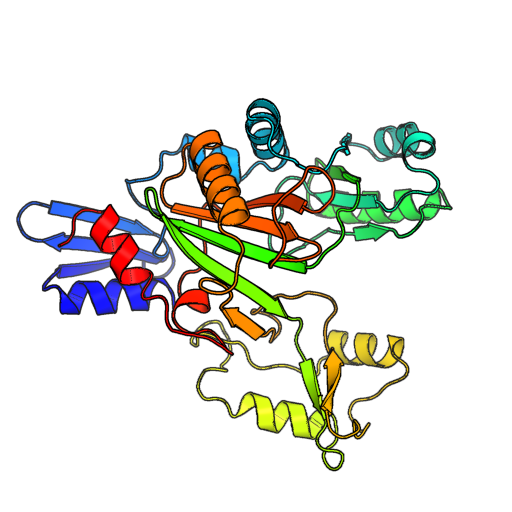 1.00 95.62 184 ASP A O 1
ATOM 1449 N N . PRO A 1 185 ? -17.705 2.787 -14.475 1.00 94.75 185 PRO A N 1
ATOM 1450 C CA . PRO A 1 185 ? -18.255 3.856 -13.638 1.00 94.75 185 PRO A CA 1
ATOM 1451 C C . PRO A 1 185 ? -17.482 4.055 -12.329 1.00 94.75 185 PRO A C 1
ATOM 1453 O O . PRO A 1 185 ? -17.621 5.092 -11.685 1.00 94.75 185 PRO A O 1
ATOM 1456 N N . ARG A 1 186 ? -16.650 3.084 -11.933 1.00 94.00 186 ARG A N 1
ATOM 1457 C CA . ARG A 1 186 ? -15.749 3.201 -10.782 1.00 94.00 186 ARG A CA 1
ATOM 1458 C C . ARG A 1 186 ? -14.519 4.061 -11.084 1.00 94.00 186 ARG A C 1
ATOM 1460 O O . ARG A 1 186 ? -13.799 4.378 -10.142 1.00 94.00 186 ARG A O 1
ATOM 1467 N N . ARG A 1 187 ? -14.255 4.424 -12.351 1.00 94.81 187 ARG A N 1
ATOM 1468 C CA . ARG A 1 187 ? -13.129 5.276 -12.768 1.00 94.81 187 ARG A CA 1
ATOM 1469 C C . ARG A 1 187 ? -13.538 6.731 -12.957 1.00 94.81 187 ARG A C 1
ATOM 1471 O O . ARG A 1 187 ? -14.284 7.082 -13.871 1.00 94.81 187 ARG A O 1
ATOM 1478 N N . GLY A 1 188 ? -12.955 7.592 -12.142 1.00 93.56 188 GLY A N 1
ATOM 1479 C CA . GLY A 1 188 ? -13.195 9.031 -12.114 1.00 93.56 188 GLY A CA 1
ATOM 1480 C C . GLY A 1 188 ? -11.890 9.808 -12.038 1.00 93.56 188 GLY A C 1
ATOM 1481 O O . GLY A 1 188 ? -10.825 9.278 -12.349 1.00 93.56 188 GLY A O 1
ATOM 1482 N N . GLU A 1 189 ? -11.991 11.086 -11.689 1.00 90.06 189 GLU A N 1
ATOM 1483 C CA . GLU A 1 189 ? -10.834 11.961 -11.510 1.00 90.06 189 GLU A CA 1
ATOM 1484 C C . GLU A 1 189 ? -10.908 12.651 -10.152 1.00 90.06 189 GLU A C 1
ATOM 1486 O O . GLU A 1 189 ? -11.970 13.138 -9.762 1.00 90.06 189 GLU A O 1
ATOM 1491 N N . GLY A 1 190 ? -9.778 12.732 -9.451 1.00 82.69 190 GLY A N 1
ATOM 1492 C CA . GLY A 1 190 ? -9.668 13.514 -8.217 1.00 82.69 190 GLY A CA 1
ATOM 1493 C C . GLY A 1 190 ? -10.206 12.802 -6.975 1.00 82.69 190 GLY A C 1
ATOM 1494 O O . GLY A 1 190 ? -10.710 13.455 -6.065 1.00 82.69 190 GLY A O 1
ATOM 1495 N N . TYR A 1 191 ? -10.099 11.474 -6.923 1.00 76.94 191 TYR A N 1
ATOM 1496 C CA . TYR A 1 191 ? -10.433 10.627 -5.776 1.00 76.94 191 TYR A CA 1
ATOM 1497 C C . TYR A 1 191 ? -11.896 10.719 -5.319 1.00 76.94 191 TYR A C 1
ATOM 1499 O O . TYR A 1 191 ? -12.207 10.523 -4.139 1.00 76.94 191 TYR A O 1
ATOM 1507 N N . ILE A 1 192 ? -12.805 11.013 -6.253 1.00 85.38 192 ILE A N 1
ATOM 1508 C CA . ILE A 1 192 ? -14.264 11.002 -6.040 1.00 85.38 192 ILE A CA 1
ATOM 1509 C C . ILE A 1 192 ? -14.909 9.655 -6.396 1.00 85.38 192 ILE A C 1
ATOM 1511 O O . ILE A 1 192 ? -16.105 9.470 -6.195 1.00 85.38 192 ILE A O 1
ATOM 1515 N N . THR A 1 193 ? -14.123 8.724 -6.932 1.00 90.88 193 THR A N 1
ATOM 1516 C CA . THR A 1 193 ? -14.508 7.345 -7.245 1.00 90.88 193 THR A CA 1
ATOM 1517 C C . THR A 1 193 ? -13.428 6.385 -6.742 1.00 90.88 193 THR A C 1
ATOM 1519 O O . THR A 1 193 ? -12.321 6.829 -6.432 1.00 90.88 193 THR A O 1
ATOM 1522 N N . PRO A 1 194 ? -13.704 5.072 -6.652 1.00 90.12 194 PRO A N 1
ATOM 1523 C CA . PRO A 1 194 ? -12.731 4.128 -6.106 1.00 90.12 194 PRO A CA 1
ATOM 1524 C C . PRO A 1 194 ? -11.484 3.884 -6.962 1.00 90.12 194 PRO A C 1
ATOM 1526 O O . PRO A 1 194 ? -10.450 3.488 -6.432 1.00 90.12 194 PRO A O 1
ATOM 1529 N N . LEU A 1 195 ? -11.580 4.093 -8.276 1.00 93.00 195 LEU A N 1
ATOM 1530 C CA . LEU A 1 195 ? -10.472 3.975 -9.220 1.00 93.00 195 LEU A CA 1
ATOM 1531 C C . LEU A 1 195 ? -10.253 5.320 -9.920 1.00 93.00 195 LEU A C 1
ATOM 1533 O O . LEU A 1 195 ? -11.208 6.061 -10.170 1.00 93.00 195 LEU A O 1
ATOM 1537 N N . GLU A 1 196 ? -9.012 5.610 -10.301 1.00 94.38 196 GLU A N 1
ATOM 1538 C CA . GLU A 1 196 ? -8.708 6.746 -11.174 1.00 94.38 196 GLU A CA 1
ATOM 1539 C C . GLU A 1 196 ? -8.766 6.334 -12.646 1.00 94.38 196 GLU A C 1
ATOM 1541 O O . GLU A 1 196 ? -8.480 5.190 -13.036 1.00 94.38 196 GLU A O 1
ATOM 1546 N N . LYS A 1 197 ? -9.129 7.293 -13.494 1.00 96.25 197 LYS A N 1
ATOM 1547 C CA . LYS A 1 197 ? -8.988 7.143 -14.938 1.00 96.25 197 LYS A CA 1
ATOM 1548 C C . LYS A 1 197 ? -7.518 7.046 -15.318 1.00 96.25 197 LYS A C 1
ATOM 1550 O O . LYS A 1 197 ? -6.667 7.791 -14.839 1.00 96.25 197 LYS A O 1
ATOM 1555 N N . ILE A 1 198 ? -7.246 6.160 -16.262 1.00 96.62 198 ILE A N 1
ATOM 1556 C CA . ILE A 1 198 ? -5.941 6.035 -16.894 1.00 96.62 198 ILE A CA 1
ATOM 1557 C C . ILE A 1 198 ? -5.762 7.221 -17.844 1.00 96.62 198 ILE A C 1
ATOM 1559 O O . ILE A 1 198 ? -6.589 7.433 -18.736 1.00 96.62 198 ILE A O 1
ATOM 1563 N N . LYS A 1 199 ? -4.682 7.980 -17.669 1.00 95.06 199 LYS A N 1
ATOM 1564 C CA . LYS A 1 199 ? -4.287 9.070 -18.569 1.00 95.06 199 LYS A CA 1
ATOM 1565 C C . LYS A 1 199 ? -3.149 8.576 -19.462 1.00 95.06 199 LYS A C 1
ATOM 1567 O O . LYS A 1 199 ? -2.332 7.784 -19.021 1.00 95.06 199 LYS A O 1
ATOM 1572 N N . LEU A 1 200 ? -3.110 9.016 -20.717 1.00 96.00 200 LEU A N 1
ATOM 1573 C CA . LEU A 1 200 ? -1.977 8.782 -21.622 1.00 96.00 200 LEU A CA 1
ATOM 1574 C C . LEU A 1 200 ? -1.171 10.079 -21.733 1.00 96.00 200 LEU A C 1
ATOM 1576 O O . LEU A 1 200 ? -1.198 10.746 -22.766 1.00 96.00 200 LEU A O 1
ATOM 1580 N N . GLY A 1 201 ? -0.559 10.481 -20.618 1.00 94.94 201 GLY A N 1
ATOM 1581 C CA . GLY A 1 201 ? 0.281 11.669 -20.535 1.00 94.94 201 GLY A CA 1
ATOM 1582 C C . GLY A 1 201 ? 1.724 11.384 -20.948 1.00 94.94 201 GLY A C 1
ATOM 1583 O O . GLY A 1 201 ? 2.052 10.313 -21.458 1.00 94.94 201 GLY A O 1
ATOM 1584 N N . GLU A 1 202 ? 2.605 12.357 -20.714 1.00 94.62 202 GLU A N 1
ATOM 1585 C CA . GLU A 1 202 ? 4.025 12.262 -21.082 1.00 94.62 202 GLU A CA 1
ATOM 1586 C C . GLU A 1 202 ? 4.714 11.054 -20.440 1.00 94.62 202 GLU A C 1
ATOM 1588 O O . GLU A 1 202 ? 5.423 10.322 -21.125 1.00 94.62 202 GLU A O 1
ATOM 1593 N N . VAL A 1 203 ? 4.439 10.797 -19.157 1.00 92.44 203 VAL A N 1
ATOM 1594 C CA . VAL A 1 203 ? 5.038 9.684 -18.409 1.00 92.44 203 VAL A CA 1
ATOM 1595 C C . VAL A 1 203 ? 4.600 8.330 -18.974 1.00 92.44 203 VAL A C 1
ATOM 1597 O O . VAL A 1 203 ? 5.435 7.446 -19.150 1.00 92.44 203 VAL A O 1
ATOM 1600 N N . GLU A 1 204 ? 3.312 8.144 -19.286 1.00 95.12 204 GLU A N 1
ATOM 1601 C CA . GLU A 1 204 ? 2.826 6.901 -19.902 1.00 95.12 204 GLU A CA 1
ATOM 1602 C C . GLU A 1 204 ? 3.384 6.711 -21.315 1.00 95.12 204 GLU A C 1
ATOM 1604 O O . GLU A 1 204 ? 3.759 5.602 -21.695 1.00 95.12 204 GLU A O 1
ATOM 1609 N N . ILE A 1 205 ? 3.475 7.792 -22.095 1.00 95.56 205 ILE A N 1
ATOM 1610 C CA . ILE A 1 205 ? 4.049 7.758 -23.444 1.00 95.56 205 ILE A CA 1
ATOM 1611 C C . ILE A 1 205 ? 5.536 7.394 -23.388 1.00 95.56 205 ILE A C 1
ATOM 1613 O O . ILE A 1 205 ? 5.992 6.571 -24.180 1.00 95.56 205 ILE A O 1
ATOM 1617 N N . GLU A 1 206 ? 6.301 7.971 -22.462 1.00 93.88 206 GLU A N 1
ATOM 1618 C CA . GLU A 1 206 ? 7.713 7.634 -22.273 1.00 93.88 206 GLU A CA 1
ATOM 1619 C C . GLU A 1 206 ? 7.885 6.173 -21.836 1.00 93.88 206 GLU A C 1
ATOM 1621 O O . GLU A 1 206 ? 8.739 5.462 -22.369 1.00 93.88 206 GLU A O 1
ATOM 1626 N N . PHE A 1 207 ? 7.037 5.692 -20.925 1.00 94.12 207 PHE A N 1
ATOM 1627 C CA . PHE A 1 207 ? 7.067 4.303 -20.474 1.00 94.12 207 PHE A CA 1
ATOM 1628 C C . PHE A 1 207 ? 6.727 3.310 -21.596 1.00 94.12 207 PHE A C 1
ATOM 1630 O O . PHE A 1 207 ? 7.372 2.267 -21.717 1.00 94.12 207 PHE A O 1
ATOM 1637 N N . LEU A 1 208 ? 5.770 3.639 -22.468 1.00 96.31 208 LEU A N 1
ATOM 1638 C CA . LEU A 1 208 ? 5.493 2.856 -23.677 1.00 96.31 208 LEU A CA 1
ATOM 1639 C C . LEU A 1 208 ? 6.684 2.861 -24.642 1.00 96.31 208 LEU A C 1
ATOM 1641 O O . LEU A 1 208 ? 7.054 1.808 -25.159 1.00 96.31 208 LEU A O 1
ATOM 1645 N N . ARG A 1 209 ? 7.341 4.012 -24.842 1.00 95.56 209 ARG A N 1
ATOM 1646 C CA . ARG A 1 209 ? 8.536 4.109 -25.700 1.00 95.56 209 ARG A CA 1
ATOM 1647 C C . ARG A 1 209 ? 9.687 3.239 -25.198 1.00 95.56 209 ARG A C 1
ATOM 1649 O O . ARG A 1 209 ? 10.346 2.609 -26.019 1.00 95.56 209 ARG A O 1
ATOM 1656 N N . LYS A 1 210 ? 9.904 3.151 -23.878 1.00 92.69 210 LYS A N 1
ATOM 1657 C CA . LYS A 1 210 ? 10.902 2.242 -23.270 1.00 92.69 210 LYS A CA 1
ATOM 1658 C C . LYS A 1 210 ? 10.613 0.767 -23.567 1.00 92.69 210 LYS A C 1
ATOM 1660 O O . LYS A 1 210 ? 11.539 -0.030 -23.642 1.00 92.69 210 LYS A O 1
ATOM 1665 N N . GLN A 1 211 ? 9.348 0.423 -23.800 1.00 93.81 211 GLN A N 1
ATOM 1666 C CA . GLN A 1 211 ? 8.905 -0.904 -24.240 1.00 93.81 211 GLN A CA 1
ATOM 1667 C C . GLN A 1 211 ? 8.897 -1.062 -25.775 1.00 93.81 211 GLN A C 1
ATOM 1669 O O . GLN A 1 211 ? 8.409 -2.068 -26.278 1.00 93.81 211 GLN A O 1
ATOM 1674 N N . ALA A 1 212 ? 9.406 -0.080 -26.529 1.00 96.50 212 ALA A N 1
ATOM 1675 C CA . ALA A 1 212 ? 9.312 -0.000 -27.990 1.00 96.50 212 ALA A CA 1
ATOM 1676 C C . ALA A 1 212 ? 7.865 0.006 -28.535 1.00 96.50 212 ALA A C 1
ATOM 1678 O O . ALA A 1 212 ? 7.611 -0.417 -29.663 1.00 96.50 212 ALA A O 1
ATOM 1679 N N . LEU A 1 213 ? 6.915 0.524 -27.749 1.00 97.12 213 LEU A N 1
ATOM 1680 C CA . LEU A 1 213 ? 5.501 0.666 -28.103 1.00 97.12 213 LEU A CA 1
ATOM 1681 C C . LEU A 1 213 ? 5.100 2.142 -28.246 1.00 97.12 213 LEU A C 1
ATOM 1683 O O . LEU A 1 213 ? 5.790 3.062 -27.805 1.00 97.12 213 LEU A O 1
ATOM 1687 N N . ASN A 1 214 ? 3.937 2.376 -28.850 1.00 97.00 214 ASN A N 1
ATOM 1688 C CA . ASN A 1 214 ? 3.274 3.679 -28.883 1.00 97.00 214 ASN A CA 1
ATOM 1689 C C . ASN A 1 214 ? 1.758 3.506 -28.693 1.00 97.00 214 ASN A C 1
ATOM 1691 O O . ASN A 1 214 ? 1.251 2.387 -28.697 1.00 97.00 214 ASN A O 1
ATOM 1695 N N . ILE A 1 215 ? 1.027 4.610 -28.526 1.00 97.88 215 ILE A N 1
ATOM 1696 C CA . ILE A 1 215 ? -0.412 4.587 -28.207 1.00 97.88 215 ILE A CA 1
ATOM 1697 C C . ILE A 1 215 ? -1.300 3.993 -29.317 1.00 97.88 215 ILE A C 1
ATOM 1699 O O . ILE A 1 215 ? -2.436 3.605 -29.037 1.00 97.88 215 ILE A O 1
ATOM 1703 N N . ASP A 1 216 ? -0.795 3.910 -30.549 1.00 98.19 216 ASP A N 1
ATOM 1704 C CA . ASP A 1 216 ? -1.508 3.372 -31.711 1.00 98.19 216 ASP A CA 1
ATOM 1705 C C . ASP A 1 216 ? -1.230 1.876 -31.932 1.00 98.19 216 ASP A C 1
ATOM 1707 O O . ASP A 1 216 ? -1.896 1.243 -32.751 1.00 98.19 216 ASP A O 1
ATOM 1711 N N . TYR A 1 217 ? -0.301 1.283 -31.170 1.00 98.25 217 TYR A N 1
ATOM 1712 C CA . TYR A 1 217 ? -0.071 -0.161 -31.161 1.00 98.25 217 TYR A CA 1
ATOM 1713 C C . TYR A 1 217 ? -1.364 -0.912 -30.824 1.00 98.25 217 TYR A C 1
ATOM 1715 O O . TYR A 1 217 ? -2.070 -0.534 -29.886 1.00 98.25 217 TYR A O 1
ATOM 1723 N N . ILE A 1 218 ? -1.654 -1.979 -31.573 1.00 98.50 218 ILE A N 1
ATOM 1724 C CA . ILE A 1 218 ? -2.791 -2.883 -31.360 1.00 98.50 218 ILE A CA 1
ATOM 1725 C C . ILE A 1 218 ? -2.258 -4.143 -30.671 1.00 98.50 218 ILE A C 1
ATOM 1727 O O . ILE A 1 218 ? -1.641 -4.974 -31.345 1.00 98.50 218 ILE A O 1
ATOM 1731 N N . PRO A 1 219 ? -2.467 -4.309 -29.351 1.00 98.06 219 PRO A N 1
ATOM 1732 C CA . PRO A 1 219 ? -1.985 -5.487 -28.650 1.00 98.06 219 PRO A CA 1
ATOM 1733 C C . PRO A 1 219 ? -2.767 -6.727 -29.083 1.00 98.06 219 PRO A C 1
ATOM 1735 O O . PRO A 1 219 ? -3.986 -6.682 -29.294 1.00 98.06 219 PRO A O 1
ATOM 1738 N N . LYS A 1 220 ? -2.065 -7.856 -29.197 1.00 98.25 220 LYS A N 1
ATOM 1739 C CA . LYS A 1 220 ? -2.663 -9.154 -29.515 1.00 98.25 220 LYS A CA 1
ATOM 1740 C C . LYS A 1 220 ? -3.704 -9.517 -28.465 1.00 98.25 220 LYS A C 1
ATOM 1742 O O . LYS A 1 220 ? -3.661 -9.059 -27.324 1.00 98.25 220 LYS A O 1
ATOM 1747 N N . LYS A 1 221 ? -4.634 -10.393 -28.840 1.00 97.88 221 LYS A N 1
ATOM 1748 C CA . LYS A 1 221 ? -5.619 -10.908 -27.895 1.00 97.88 221 LYS A CA 1
ATOM 1749 C C . LYS A 1 221 ? -4.912 -11.476 -26.658 1.00 97.88 221 LYS A C 1
ATOM 1751 O O . LYS A 1 221 ? -3.981 -12.265 -26.784 1.00 97.88 221 LYS A O 1
ATOM 1756 N N . ASP A 1 222 ? -5.370 -11.039 -25.492 1.00 96.75 222 ASP A N 1
ATOM 1757 C CA . ASP A 1 222 ? -4.853 -11.390 -24.170 1.00 96.75 222 ASP A CA 1
ATOM 1758 C C . ASP A 1 222 ? -3.459 -10.841 -23.804 1.00 96.75 222 ASP A C 1
ATOM 1760 O O . ASP A 1 222 ? -3.021 -11.026 -22.668 1.00 96.75 222 ASP A O 1
ATOM 1764 N N . GLU A 1 223 ? -2.806 -10.080 -24.687 1.00 97.44 223 GLU A N 1
ATOM 1765 C CA . GLU A 1 223 ? -1.560 -9.372 -24.381 1.00 97.44 223 GLU A CA 1
ATOM 1766 C C . GLU A 1 223 ? -1.827 -8.237 -23.382 1.00 97.44 223 GLU A C 1
ATOM 1768 O O . GLU A 1 223 ? -2.596 -7.315 -23.662 1.00 97.44 223 GLU A O 1
ATOM 1773 N N . LYS A 1 224 ? -1.213 -8.294 -22.195 1.00 97.19 224 LYS A N 1
ATOM 1774 C CA . LYS A 1 224 ? -1.306 -7.218 -21.198 1.00 97.19 224 LYS A CA 1
ATOM 1775 C C . LYS A 1 224 ? -0.180 -6.211 -21.429 1.00 97.19 224 LYS A C 1
ATOM 1777 O O . LYS A 1 224 ? 0.988 -6.578 -21.369 1.00 97.19 224 LYS A O 1
ATOM 1782 N N . ILE A 1 225 ? -0.546 -4.948 -21.636 1.00 97.62 225 ILE A N 1
ATOM 1783 C CA . ILE A 1 225 ? 0.392 -3.830 -21.768 1.00 97.62 225 ILE A CA 1
ATOM 1784 C C . ILE A 1 225 ? 0.307 -2.951 -20.529 1.00 97.62 225 ILE A C 1
ATOM 1786 O O . ILE A 1 225 ? -0.770 -2.451 -20.195 1.00 97.62 225 ILE A O 1
ATOM 1790 N N . TYR A 1 226 ? 1.446 -2.733 -19.876 1.00 97.31 226 TYR A N 1
ATOM 1791 C CA . TYR A 1 226 ? 1.565 -1.793 -18.767 1.00 97.31 226 TYR A CA 1
ATOM 1792 C C . TYR A 1 226 ? 1.885 -0.389 -19.285 1.00 97.31 226 TYR A C 1
ATOM 1794 O O . TYR A 1 226 ? 2.700 -0.192 -20.186 1.00 97.31 226 TYR A O 1
ATOM 1802 N N . LEU A 1 227 ? 1.226 0.594 -18.687 1.00 96.62 227 LEU A N 1
ATOM 1803 C CA . LEU A 1 227 ? 1.301 2.016 -19.020 1.00 96.62 227 LEU A CA 1
ATOM 1804 C C . LEU A 1 227 ? 2.108 2.795 -17.977 1.00 96.62 227 LEU A C 1
ATOM 1806 O O . LEU A 1 227 ? 2.501 3.931 -18.221 1.00 96.62 227 LEU A O 1
ATOM 1810 N N . ARG A 1 228 ? 2.356 2.187 -16.814 1.00 92.75 228 ARG A N 1
ATOM 1811 C CA . ARG A 1 228 ? 3.128 2.752 -15.708 1.00 92.75 228 ARG A CA 1
ATOM 1812 C C . ARG A 1 228 ? 4.032 1.688 -15.108 1.00 92.75 228 ARG A C 1
ATOM 1814 O O . ARG A 1 228 ? 3.701 0.507 -15.128 1.00 92.75 228 ARG A O 1
ATOM 1821 N N . GLU A 1 229 ? 5.132 2.148 -14.528 1.00 86.62 229 GLU A N 1
ATOM 1822 C CA . GLU A 1 229 ? 6.018 1.319 -13.711 1.00 86.62 229 GLU A CA 1
ATOM 1823 C C . GLU A 1 229 ? 5.450 1.113 -12.297 1.00 86.62 229 GLU A C 1
ATOM 1825 O O . GLU A 1 229 ? 5.450 0.000 -11.782 1.00 86.62 229 GLU A O 1
ATOM 1830 N N . ASN A 1 230 ? 4.901 2.169 -11.680 1.00 85.62 230 ASN A N 1
ATOM 1831 C CA . ASN A 1 230 ? 4.289 2.077 -10.352 1.00 85.62 230 ASN A CA 1
ATOM 1832 C C . ASN A 1 230 ? 2.892 1.441 -10.375 1.00 85.62 230 ASN A C 1
ATOM 1834 O O . ASN A 1 230 ? 2.102 1.648 -11.295 1.00 85.62 230 ASN A O 1
ATOM 1838 N N . SER A 1 231 ? 2.566 0.734 -9.296 1.00 86.88 231 SER A N 1
ATOM 1839 C CA . SER A 1 231 ? 1.281 0.068 -9.062 1.00 86.88 231 SER A CA 1
ATOM 1840 C C . SER A 1 231 ? 0.204 0.985 -8.462 1.00 86.88 231 SER A C 1
ATOM 1842 O O . SER A 1 231 ? -0.825 0.522 -7.982 1.00 86.88 231 SER A O 1
ATOM 1844 N N . ASN A 1 232 ? 0.401 2.304 -8.44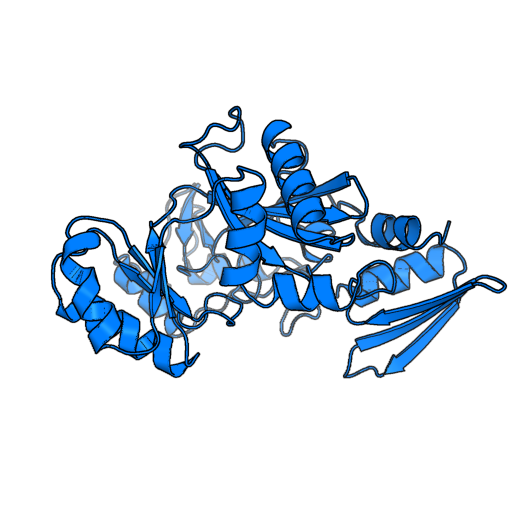8 1.00 86.44 232 ASN A N 1
ATOM 1845 C CA . ASN A 1 232 ? -0.492 3.200 -7.717 1.00 86.44 232 ASN A CA 1
ATOM 1846 C C . ASN A 1 232 ? -1.901 3.261 -8.341 1.00 86.44 232 ASN A C 1
ATOM 1848 O O . ASN A 1 232 ? -2.077 3.525 -9.528 1.00 86.44 232 ASN A O 1
ATOM 1852 N N . ILE A 1 233 ? -2.941 3.122 -7.513 1.00 87.44 233 ILE A N 1
ATOM 1853 C CA . ILE A 1 233 ? -4.337 3.313 -7.958 1.00 87.44 233 ILE A CA 1
ATOM 1854 C C . ILE A 1 233 ? -4.556 4.759 -8.425 1.00 87.44 233 ILE A C 1
ATOM 1856 O O . ILE A 1 233 ? -5.269 4.992 -9.398 1.00 87.44 233 ILE A O 1
ATOM 1860 N N . SER A 1 234 ? -3.868 5.721 -7.799 1.00 85.75 234 SER A N 1
ATOM 1861 C CA . SER A 1 234 ? -3.906 7.143 -8.162 1.00 85.75 234 SER A CA 1
ATOM 1862 C C . SER A 1 234 ? -3.422 7.453 -9.579 1.00 85.75 234 SER A C 1
ATOM 1864 O O . SER A 1 234 ? -3.692 8.529 -10.105 1.00 85.75 234 SER A O 1
ATOM 1866 N N . THR A 1 235 ? -2.688 6.530 -10.202 1.00 88.62 235 THR A N 1
ATOM 1867 C CA . THR A 1 235 ? -2.154 6.668 -11.562 1.00 88.62 235 THR A CA 1
ATOM 1868 C C . THR A 1 235 ? -2.903 5.774 -12.554 1.00 88.62 235 THR A C 1
ATOM 1870 O O . THR A 1 235 ? -2.438 5.556 -13.670 1.00 88.62 235 THR A O 1
ATOM 1873 N N . GLY A 1 236 ? -4.080 5.270 -12.162 1.00 92.25 236 GLY A N 1
ATOM 1874 C CA . GLY A 1 236 ? -4.940 4.420 -12.983 1.00 92.25 236 GLY A CA 1
ATOM 1875 C C . GLY A 1 236 ? -4.709 2.918 -12.802 1.00 92.25 236 GLY A C 1
ATOM 1876 O O . GLY A 1 236 ? -5.245 2.135 -13.591 1.00 92.25 236 GLY A O 1
ATOM 1877 N N . GLY A 1 237 ? -3.936 2.516 -11.787 1.00 94.62 237 GLY A N 1
ATOM 1878 C CA . GLY A 1 237 ? -3.735 1.117 -11.414 1.00 94.62 237 GLY A CA 1
ATOM 1879 C C . GLY A 1 237 ? -5.024 0.384 -11.031 1.00 94.62 237 GLY A C 1
ATOM 1880 O O . GLY A 1 237 ? -6.066 0.992 -10.766 1.00 94.62 237 GLY A O 1
ATOM 1881 N N . ASP A 1 238 ? -4.941 -0.943 -11.008 1.00 95.69 238 ASP A N 1
ATOM 1882 C CA . ASP A 1 238 ? -6.054 -1.831 -10.680 1.00 95.69 238 ASP A CA 1
ATOM 1883 C C . ASP A 1 238 ? -5.885 -2.394 -9.264 1.00 95.69 238 ASP A C 1
ATOM 1885 O O . ASP A 1 238 ? -4.829 -2.925 -8.924 1.00 95.69 238 ASP A O 1
ATOM 1889 N N . SER A 1 239 ? -6.937 -2.328 -8.445 1.00 95.75 239 SER A N 1
ATOM 1890 C CA . SER A 1 239 ? -7.026 -3.043 -7.168 1.00 95.75 239 SER A CA 1
ATOM 1891 C C . SER A 1 239 ? -7.605 -4.444 -7.363 1.00 95.75 239 SER A C 1
ATOM 1893 O O . SER A 1 239 ? -8.720 -4.600 -7.864 1.00 95.75 239 SER A O 1
ATOM 1895 N N . ILE A 1 240 ? -6.866 -5.470 -6.946 1.00 97.56 240 ILE A N 1
ATOM 1896 C CA . ILE A 1 240 ? -7.279 -6.871 -7.055 1.00 97.56 240 ILE A CA 1
ATOM 1897 C C . ILE A 1 240 ? -7.331 -7.488 -5.664 1.00 97.56 240 ILE A C 1
ATOM 1899 O O . ILE A 1 240 ? -6.339 -7.507 -4.941 1.00 97.56 240 ILE A O 1
ATOM 1903 N N . ASP A 1 241 ? -8.492 -8.001 -5.289 1.00 98.38 241 ASP A N 1
ATOM 1904 C CA . ASP A 1 241 ? -8.717 -8.653 -4.004 1.00 98.38 241 ASP A CA 1
ATOM 1905 C C . ASP A 1 241 ? -8.149 -10.081 -3.979 1.00 98.38 241 ASP A C 1
ATOM 1907 O O . ASP A 1 241 ? -8.534 -10.936 -4.778 1.00 98.38 241 ASP A O 1
ATOM 1911 N N . TYR A 1 242 ? -7.275 -10.339 -3.008 1.00 98.31 242 TYR A N 1
ATOM 1912 C CA . TYR A 1 242 ? -6.612 -11.621 -2.758 1.00 98.31 242 TYR A CA 1
ATOM 1913 C C . TYR A 1 242 ? -6.959 -12.218 -1.386 1.00 98.31 242 TYR A C 1
ATOM 1915 O O . TYR A 1 242 ? -6.398 -13.239 -0.988 1.00 98.31 242 TYR A O 1
ATOM 1923 N N . THR A 1 243 ? -7.895 -11.621 -0.648 1.00 98.50 243 THR A N 1
ATOM 1924 C CA . THR A 1 243 ? -8.150 -11.953 0.766 1.00 98.50 243 THR A CA 1
ATOM 1925 C C . THR A 1 243 ? -8.499 -13.425 1.005 1.00 98.50 243 THR A C 1
ATOM 1927 O O . THR A 1 243 ? -8.099 -13.983 2.028 1.00 98.50 243 THR A O 1
ATOM 1930 N N . ASP A 1 244 ? -9.234 -14.060 0.088 1.00 97.69 244 ASP A N 1
ATOM 1931 C CA . ASP A 1 244 ? -9.621 -15.478 0.202 1.00 97.69 244 ASP A CA 1
ATOM 1932 C C . ASP A 1 244 ? -8.568 -16.430 -0.394 1.00 97.69 244 ASP A C 1
ATOM 1934 O O . ASP A 1 244 ? -8.607 -17.629 -0.142 1.00 97.69 244 ASP A O 1
ATOM 1938 N N . GLN A 1 245 ? -7.658 -15.902 -1.213 1.00 96.81 245 GLN A N 1
ATOM 1939 C CA . GLN A 1 245 ? -6.680 -16.664 -1.995 1.00 96.81 245 GLN A CA 1
ATOM 1940 C C . GLN A 1 245 ? -5.336 -16.811 -1.279 1.00 96.81 245 GLN A C 1
ATOM 1942 O O . GLN A 1 245 ? -4.615 -17.777 -1.503 1.00 96.81 245 GLN A O 1
ATOM 1947 N N . VAL A 1 246 ? -5.000 -15.837 -0.436 1.00 98.12 246 VAL A N 1
ATOM 1948 C CA . VAL A 1 246 ? -3.719 -15.777 0.263 1.00 98.12 246 VAL A CA 1
ATOM 1949 C C . VAL A 1 246 ? -3.543 -16.897 1.281 1.00 98.12 246 VAL A C 1
ATOM 1951 O O . VAL A 1 246 ? -4.454 -17.213 2.054 1.00 98.12 246 VAL A O 1
ATOM 1954 N N . HIS A 1 247 ? -2.331 -17.448 1.340 1.00 98.50 247 HIS A N 1
ATOM 1955 C CA . HIS A 1 247 ? -1.960 -18.404 2.370 1.00 98.50 247 HIS A CA 1
ATOM 1956 C C . HIS A 1 247 ? -2.076 -17.781 3.772 1.00 98.50 247 HIS A C 1
ATOM 1958 O O . HIS A 1 247 ? -1.628 -16.657 4.024 1.00 98.50 247 HIS A O 1
ATOM 1964 N N . LYS A 1 248 ? -2.657 -18.523 4.724 1.00 98.06 248 LYS A N 1
ATOM 1965 C CA . LYS A 1 248 ? -2.943 -18.021 6.081 1.00 98.06 248 LYS A CA 1
ATOM 1966 C C . LYS A 1 248 ? -1.694 -17.499 6.801 1.00 98.06 248 LYS A C 1
ATOM 1968 O O . LYS A 1 248 ? -1.786 -16.494 7.498 1.00 98.06 248 LYS A O 1
ATOM 1973 N N . GLY A 1 249 ? -0.536 -18.120 6.583 1.00 98.38 249 GLY A N 1
ATOM 1974 C CA . GLY A 1 249 ? 0.716 -17.701 7.219 1.00 98.38 249 GLY A CA 1
ATOM 1975 C C . GLY A 1 249 ? 1.080 -16.230 6.959 1.00 98.38 249 GLY A C 1
ATOM 1976 O O . GLY A 1 249 ? 1.581 -15.563 7.859 1.00 98.38 249 GLY A O 1
ATOM 1977 N N . TYR A 1 250 ? 0.757 -15.675 5.784 1.00 98.62 250 TYR A N 1
ATOM 1978 C CA . TYR A 1 250 ? 0.980 -14.248 5.519 1.00 98.62 250 TYR A CA 1
ATOM 1979 C C . TYR A 1 250 ? 0.017 -13.347 6.301 1.00 98.62 250 TYR A C 1
ATOM 1981 O O . TYR A 1 250 ? 0.403 -12.263 6.739 1.00 98.62 250 TYR A O 1
ATOM 1989 N N . LYS A 1 251 ? -1.220 -13.805 6.547 1.00 98.69 251 LYS A N 1
ATOM 1990 C CA . LYS A 1 251 ? -2.146 -13.100 7.447 1.00 98.69 251 LYS A CA 1
ATOM 1991 C C . LYS A 1 251 ? -1.607 -13.089 8.877 1.00 98.69 251 LYS A C 1
ATOM 1993 O O . LYS A 1 251 ? -1.647 -12.050 9.529 1.00 98.69 251 LYS A O 1
ATOM 1998 N N . ASP A 1 252 ? -1.055 -14.210 9.339 1.00 98.56 252 ASP A N 1
ATOM 1999 C CA . ASP A 1 252 ? -0.447 -14.311 10.670 1.00 98.56 252 ASP A CA 1
ATOM 2000 C C . ASP A 1 252 ? 0.769 -13.371 10.804 1.00 98.56 252 ASP A C 1
ATOM 2002 O O . ASP A 1 252 ? 0.914 -12.690 11.822 1.00 98.56 252 ASP A O 1
ATOM 2006 N N . ILE A 1 253 ? 1.590 -13.246 9.752 1.00 98.56 253 ILE A N 1
ATOM 2007 C CA . ILE A 1 253 ? 2.682 -12.259 9.681 1.00 98.56 253 ILE A CA 1
ATOM 2008 C C . ILE A 1 253 ? 2.138 -10.830 9.779 1.00 98.56 253 ILE A C 1
ATOM 2010 O O . ILE A 1 253 ? 2.630 -10.060 10.602 1.00 98.56 253 ILE A O 1
ATOM 2014 N N . ALA A 1 254 ? 1.109 -10.467 9.007 1.00 98.69 254 ALA A N 1
ATOM 2015 C CA . ALA A 1 254 ? 0.527 -9.123 9.048 1.00 98.69 254 ALA A CA 1
ATOM 2016 C C . ALA A 1 254 ? -0.042 -8.771 10.438 1.00 98.69 254 ALA A C 1
ATOM 2018 O O . ALA A 1 254 ? 0.170 -7.664 10.936 1.00 98.69 254 ALA A O 1
ATOM 2019 N N . LEU A 1 255 ? -0.693 -9.725 11.116 1.00 98.75 255 LEU A N 1
ATOM 2020 C CA . LEU A 1 255 ? -1.151 -9.554 12.502 1.00 98.75 255 LEU A CA 1
ATOM 2021 C C . LEU A 1 255 ? 0.015 -9.351 13.475 1.00 98.75 255 LEU A C 1
ATOM 2023 O O . LEU A 1 255 ? -0.067 -8.515 14.379 1.00 98.75 255 LEU A O 1
ATOM 2027 N N . LYS A 1 256 ? 1.111 -10.095 13.288 1.00 98.56 256 LYS A N 1
ATOM 2028 C CA . LYS A 1 256 ? 2.330 -9.936 14.086 1.00 98.56 256 LYS A CA 1
ATOM 2029 C C . LYS A 1 256 ? 2.960 -8.558 13.868 1.00 98.56 256 LYS A C 1
ATOM 2031 O O . LYS A 1 256 ? 3.348 -7.923 14.845 1.00 98.56 256 LYS A O 1
ATOM 2036 N N . CYS A 1 257 ? 2.963 -8.059 12.629 1.00 98.62 257 CYS A N 1
ATOM 2037 C CA . CYS A 1 257 ? 3.421 -6.707 12.307 1.00 98.62 257 CYS A CA 1
ATOM 2038 C C . CYS A 1 257 ? 2.594 -5.645 13.036 1.00 98.62 257 CYS A C 1
ATOM 2040 O O . CYS A 1 257 ? 3.152 -4.795 13.723 1.00 98.62 257 CYS A O 1
ATOM 2042 N N . ALA A 1 258 ? 1.262 -5.723 12.935 1.00 98.56 258 ALA A N 1
ATOM 2043 C CA . ALA A 1 258 ? 0.358 -4.787 13.603 1.00 98.56 258 ALA A CA 1
ATOM 2044 C C . ALA A 1 258 ? 0.570 -4.775 15.125 1.00 98.56 258 ALA A C 1
ATOM 2046 O O . ALA A 1 258 ? 0.623 -3.710 15.740 1.00 98.56 258 ALA A O 1
ATOM 2047 N N . LYS A 1 259 ? 0.770 -5.955 15.730 1.00 98.50 259 LYS A N 1
ATOM 2048 C CA . LYS A 1 259 ? 1.089 -6.079 17.156 1.00 98.50 259 LYS A CA 1
ATOM 2049 C C . LYS A 1 259 ? 2.424 -5.414 17.513 1.00 98.50 259 LYS A C 1
ATOM 2051 O O . LYS A 1 259 ? 2.464 -4.712 18.519 1.00 98.50 259 LYS A O 1
ATOM 2056 N N . ALA A 1 260 ? 3.473 -5.616 16.714 1.00 98.38 260 ALA A N 1
ATOM 2057 C CA . ALA A 1 260 ? 4.809 -5.068 16.967 1.00 98.38 260 ALA A CA 1
ATOM 2058 C C . ALA A 1 260 ? 4.820 -3.530 17.000 1.00 98.38 260 ALA A C 1
ATOM 2060 O O . ALA A 1 260 ? 5.459 -2.932 17.858 1.00 98.38 260 ALA A O 1
ATOM 2061 N N . VAL A 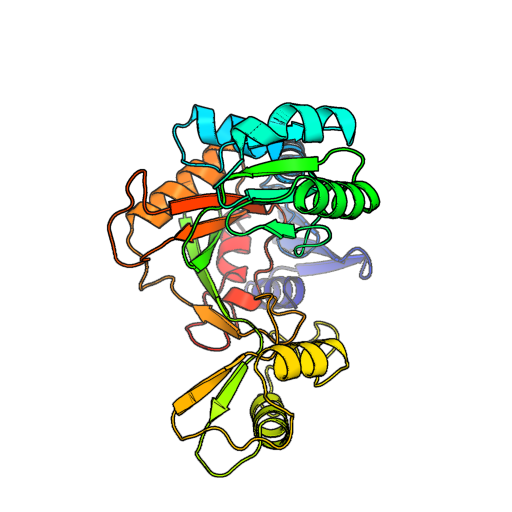1 261 ? 4.049 -2.886 16.116 1.00 98.06 261 VAL A N 1
ATOM 2062 C CA . VAL A 1 261 ? 3.913 -1.415 16.077 1.00 98.06 261 VAL A CA 1
ATOM 2063 C C . VAL A 1 261 ? 2.773 -0.880 16.962 1.00 98.06 261 VAL A C 1
ATOM 2065 O O . VAL A 1 261 ? 2.507 0.322 17.006 1.00 98.06 261 VAL A O 1
ATOM 2068 N N . GLY A 1 262 ? 2.068 -1.766 17.672 1.00 97.81 262 GLY A N 1
ATOM 2069 C CA . GLY A 1 262 ? 0.961 -1.414 18.562 1.00 97.81 262 GLY A CA 1
ATOM 2070 C C . GLY A 1 262 ? -0.301 -0.894 17.862 1.00 97.81 262 GLY A C 1
ATOM 2071 O O . GLY A 1 262 ? -1.129 -0.273 18.525 1.00 97.81 262 GLY A O 1
ATOM 2072 N N . ALA A 1 263 ? -0.466 -1.134 16.559 1.00 98.25 263 ALA A N 1
ATOM 2073 C CA . ALA A 1 263 ? -1.586 -0.618 15.776 1.00 98.25 263 ALA A CA 1
ATOM 2074 C C . ALA A 1 263 ? -2.833 -1.517 15.848 1.00 98.25 263 ALA A C 1
ATOM 2076 O O . ALA A 1 263 ? -2.744 -2.748 15.884 1.00 98.25 263 ALA A O 1
ATOM 2077 N N . LYS A 1 264 ? -4.013 -0.894 15.835 1.00 98.31 264 LYS A N 1
ATOM 2078 C CA . LYS A 1 264 ? -5.325 -1.528 15.666 1.00 98.31 264 LYS A CA 1
ATOM 2079 C C . LYS A 1 264 ? -5.820 -1.420 14.237 1.00 98.31 264 LYS A C 1
ATOM 2081 O O . LYS A 1 264 ? -6.431 -2.380 13.776 1.00 98.31 264 LYS A O 1
ATOM 2086 N N . ILE A 1 265 ? -5.569 -0.311 13.547 1.00 98.56 265 ILE A N 1
ATOM 2087 C CA . ILE A 1 265 ? -5.883 -0.165 12.126 1.00 98.56 265 ILE A CA 1
ATOM 2088 C C . ILE A 1 265 ? -4.587 0.123 11.373 1.00 98.56 265 ILE A C 1
ATOM 2090 O O . ILE A 1 265 ? -3.943 1.147 11.581 1.00 98.56 265 ILE A O 1
ATOM 2094 N N . THR A 1 266 ? -4.175 -0.790 10.494 1.00 98.38 266 THR A N 1
ATOM 2095 C CA . THR A 1 266 ? -2.945 -0.599 9.717 1.00 98.38 266 THR A CA 1
ATOM 2096 C C . THR A 1 266 ? -2.947 -1.381 8.410 1.00 98.38 266 THR A C 1
ATOM 2098 O O . THR A 1 266 ? -3.541 -2.454 8.313 1.00 98.38 266 THR A O 1
ATOM 2101 N N . GLY A 1 267 ? -2.278 -0.834 7.397 1.00 98.00 267 GLY A N 1
ATOM 2102 C CA . GLY A 1 267 ? -1.951 -1.545 6.163 1.00 98.00 267 GLY A CA 1
ATOM 2103 C C . GLY A 1 267 ? -0.501 -2.022 6.181 1.00 98.00 267 GLY A C 1
ATOM 2104 O O . GLY A 1 267 ? 0.398 -1.186 6.153 1.00 98.00 267 GLY A O 1
ATOM 2105 N N . ALA A 1 268 ? -0.270 -3.333 6.191 1.00 98.06 268 ALA A N 1
ATOM 2106 C CA . ALA A 1 268 ? 1.058 -3.917 6.027 1.00 98.06 268 ALA A CA 1
ATOM 2107 C C . ALA A 1 268 ? 1.319 -4.209 4.545 1.00 98.06 268 ALA A C 1
ATOM 2109 O O . ALA A 1 268 ? 0.583 -4.989 3.936 1.00 98.06 268 ALA A O 1
ATOM 2110 N N . ASP A 1 269 ? 2.360 -3.604 3.978 1.00 96.56 269 ASP A N 1
ATOM 2111 C CA . ASP A 1 269 ? 2.777 -3.868 2.602 1.00 96.56 269 ASP A CA 1
ATOM 2112 C C . ASP A 1 269 ? 3.893 -4.910 2.601 1.00 96.56 269 ASP A C 1
ATOM 2114 O O . ASP A 1 269 ? 4.967 -4.713 3.177 1.00 96.56 269 ASP A O 1
ATOM 2118 N N . ILE A 1 270 ? 3.610 -6.052 1.979 1.00 97.88 270 ILE A N 1
ATOM 2119 C CA . ILE A 1 270 ? 4.479 -7.226 1.981 1.00 97.88 270 ILE A CA 1
ATOM 2120 C C . ILE A 1 270 ? 4.794 -7.599 0.536 1.00 97.88 270 ILE A C 1
ATOM 2122 O O . ILE A 1 270 ? 3.887 -7.808 -0.273 1.00 97.88 270 ILE A O 1
ATOM 2126 N N . MET A 1 271 ? 6.083 -7.696 0.221 1.00 97.00 271 MET A N 1
ATOM 2127 C CA . MET A 1 271 ? 6.559 -8.302 -1.020 1.00 97.00 271 MET A CA 1
ATOM 2128 C C . MET A 1 271 ? 6.546 -9.811 -0.846 1.00 97.00 271 MET A C 1
ATOM 2130 O O . MET A 1 271 ? 7.083 -10.306 0.142 1.00 97.00 271 MET A O 1
ATOM 2134 N N . ILE A 1 272 ? 5.888 -10.521 -1.758 1.00 97.75 272 ILE A N 1
ATOM 2135 C CA . ILE A 1 272 ? 5.709 -11.972 -1.690 1.00 97.75 272 ILE A CA 1
ATOM 2136 C C . ILE A 1 272 ? 5.952 -12.563 -3.078 1.00 97.75 272 ILE A C 1
ATOM 2138 O O . ILE A 1 272 ? 5.312 -12.142 -4.047 1.00 97.75 272 ILE A O 1
ATOM 2142 N N . ASP A 1 273 ? 6.847 -13.545 -3.177 1.00 96.19 273 ASP A N 1
ATOM 2143 C CA . ASP A 1 273 ? 7.145 -14.222 -4.445 1.00 96.19 273 ASP A CA 1
ATOM 2144 C C . ASP A 1 273 ? 5.935 -15.028 -4.946 1.00 96.19 273 ASP A C 1
ATOM 2146 O O . ASP A 1 273 ? 5.492 -14.851 -6.084 1.00 96.19 273 ASP A O 1
ATOM 2150 N N . ASP A 1 274 ? 5.355 -15.859 -4.073 1.00 96.25 274 ASP A N 1
ATOM 2151 C CA . ASP A 1 274 ? 4.133 -16.620 -4.337 1.00 96.25 274 ASP A CA 1
ATOM 2152 C C . ASP A 1 274 ? 3.172 -16.557 -3.139 1.00 96.25 274 ASP A C 1
ATOM 2154 O O . ASP A 1 274 ? 3.422 -17.117 -2.075 1.00 96.25 274 ASP A O 1
ATOM 2158 N N . ILE A 1 275 ? 2.035 -15.884 -3.330 1.00 97.06 275 ILE A N 1
ATOM 2159 C CA . ILE A 1 275 ? 1.027 -15.652 -2.288 1.00 97.06 275 ILE A CA 1
ATOM 2160 C C . ILE A 1 275 ? 0.281 -16.923 -1.845 1.00 97.06 275 ILE A C 1
ATOM 2162 O O . ILE A 1 275 ? -0.377 -16.922 -0.798 1.00 97.06 275 ILE A O 1
ATOM 2166 N N . PHE A 1 276 ? 0.365 -17.998 -2.631 1.00 97.44 276 PHE A N 1
ATOM 2167 C CA . PHE A 1 276 ? -0.292 -19.274 -2.351 1.00 97.44 276 PHE A CA 1
ATOM 2168 C C . PHE A 1 276 ? 0.575 -20.220 -1.514 1.00 97.44 276 PHE A C 1
ATOM 2170 O O . PHE A 1 276 ? 0.049 -21.166 -0.925 1.00 97.44 276 PHE A O 1
ATOM 2177 N N . MET A 1 277 ? 1.883 -19.968 -1.450 1.00 96.94 277 MET A N 1
ATOM 2178 C CA . MET A 1 277 ? 2.839 -20.810 -0.737 1.00 96.94 277 MET A CA 1
ATOM 2179 C C . MET A 1 277 ? 2.930 -20.442 0.746 1.00 96.94 277 MET A C 1
ATOM 2181 O O . MET A 1 277 ? 2.549 -19.354 1.175 1.00 96.94 277 MET A O 1
ATOM 2185 N N . GLU A 1 278 ? 3.421 -21.376 1.559 1.00 97.62 278 GLU A N 1
ATOM 2186 C CA . GLU A 1 278 ? 3.689 -21.097 2.967 1.00 97.62 278 GLU A CA 1
ATOM 2187 C C . GLU A 1 278 ? 4.818 -20.057 3.093 1.00 97.62 278 GLU A C 1
ATOM 2189 O O . GLU A 1 278 ? 5.828 -20.179 2.394 1.00 97.62 278 GLU A O 1
ATOM 2194 N N . PRO A 1 279 ? 4.688 -19.030 3.958 1.00 96.75 279 PRO A N 1
ATOM 2195 C CA . PRO A 1 279 ? 5.769 -18.082 4.177 1.00 96.75 279 PRO A CA 1
ATOM 2196 C C . PRO A 1 279 ? 7.014 -18.775 4.718 1.00 96.75 279 PRO A C 1
ATOM 2198 O O . PRO A 1 279 ? 6.968 -19.474 5.730 1.00 96.75 279 PRO A O 1
ATOM 2201 N N . ASP A 1 280 ? 8.151 -18.468 4.113 1.00 93.31 280 ASP A N 1
ATOM 2202 C CA . ASP A 1 280 ? 9.459 -18.806 4.646 1.00 93.31 280 ASP A CA 1
ATOM 2203 C C . ASP A 1 280 ? 10.357 -17.569 4.663 1.00 93.31 280 ASP A C 1
ATOM 2205 O O . ASP A 1 280 ? 10.006 -16.490 4.190 1.00 93.31 280 ASP A O 1
ATOM 2209 N N . LYS A 1 281 ? 11.548 -17.701 5.243 1.00 87.25 281 LYS A N 1
ATOM 2210 C CA . LYS A 1 281 ? 12.467 -16.572 5.384 1.00 87.25 281 LYS A CA 1
ATOM 2211 C C . LYS A 1 281 ? 13.000 -16.025 4.059 1.00 87.25 281 LYS A C 1
ATOM 2213 O O . LYS A 1 281 ? 13.745 -15.068 4.136 1.00 87.25 281 LYS A O 1
ATOM 2218 N N . ASN A 1 282 ? 12.743 -16.623 2.904 1.00 91.62 282 ASN A N 1
ATOM 2219 C CA . ASN A 1 282 ? 13.299 -16.228 1.610 1.00 91.62 282 ASN A CA 1
ATOM 2220 C C . ASN A 1 282 ? 12.232 -15.745 0.621 1.00 91.62 282 ASN A C 1
ATOM 2222 O O . ASN A 1 282 ? 12.599 -15.065 -0.328 1.00 91.62 282 ASN A O 1
ATOM 2226 N N . ASN A 1 283 ? 10.954 -16.071 0.838 1.00 94.81 283 ASN A N 1
ATOM 2227 C CA . ASN A 1 283 ? 9.881 -15.810 -0.127 1.00 94.81 283 ASN A CA 1
ATOM 2228 C C . ASN A 1 283 ? 9.017 -14.572 0.171 1.00 94.81 283 ASN A C 1
ATOM 2230 O O . ASN A 1 283 ? 8.037 -14.322 -0.539 1.00 94.81 283 ASN A O 1
ATOM 2234 N N . TYR A 1 284 ? 9.346 -13.812 1.223 1.00 97.62 284 TYR A N 1
ATOM 2235 C CA . TYR A 1 284 ? 8.671 -12.553 1.528 1.00 97.62 284 TYR A CA 1
ATOM 2236 C C . TYR A 1 284 ? 9.571 -11.508 2.189 1.00 97.62 284 TYR A C 1
ATOM 2238 O O . TYR A 1 284 ? 10.655 -11.804 2.691 1.00 97.62 284 TYR A O 1
ATOM 2246 N N . GLY A 1 285 ? 9.072 -10.279 2.268 1.00 97.69 285 GLY A N 1
ATOM 2247 C CA . GLY A 1 285 ? 9.556 -9.283 3.214 1.00 97.69 285 GLY A CA 1
ATOM 2248 C C . GLY A 1 285 ? 8.573 -8.137 3.406 1.00 97.69 285 GLY A C 1
ATOM 2249 O O . GLY A 1 285 ? 7.896 -7.718 2.468 1.00 97.69 285 GLY A O 1
ATOM 2250 N N . VAL A 1 286 ? 8.481 -7.642 4.639 1.00 97.56 286 VAL A N 1
ATOM 2251 C CA . VAL A 1 286 ? 7.606 -6.522 5.003 1.00 97.56 286 VAL A CA 1
ATOM 2252 C C . VAL A 1 286 ? 8.321 -5.213 4.690 1.00 97.56 286 VAL A C 1
ATOM 2254 O O . VAL A 1 286 ? 9.401 -4.948 5.218 1.00 97.56 286 VAL A O 1
ATOM 2257 N N . ILE A 1 287 ? 7.726 -4.410 3.812 1.00 93.19 287 ILE A N 1
ATOM 2258 C CA . ILE A 1 287 ? 8.339 -3.192 3.269 1.00 93.19 287 ILE A CA 1
ATOM 2259 C C . ILE A 1 287 ? 7.978 -1.967 4.097 1.00 93.19 287 ILE A C 1
ATOM 2261 O O . ILE A 1 287 ? 8.851 -1.148 4.395 1.00 93.19 287 ILE A O 1
ATOM 2265 N N . GLU A 1 288 ? 6.701 -1.830 4.454 1.00 92.69 288 GLU A N 1
ATOM 2266 C CA . GLU A 1 288 ? 6.200 -0.704 5.237 1.00 92.69 288 GLU A CA 1
ATOM 2267 C C . GLU A 1 288 ? 4.892 -1.026 5.972 1.00 92.69 288 GLU A C 1
ATOM 2269 O O . GLU A 1 288 ? 4.159 -1.955 5.623 1.00 92.69 288 GLU A O 1
ATOM 2274 N N . MET A 1 289 ? 4.608 -0.223 7.000 1.00 96.56 289 MET A N 1
ATOM 2275 C CA . MET A 1 289 ? 3.355 -0.220 7.753 1.00 96.56 289 MET A CA 1
ATOM 2276 C C . MET A 1 289 ? 2.684 1.144 7.583 1.00 96.56 289 MET A C 1
ATOM 2278 O O . MET A 1 289 ? 3.320 2.181 7.747 1.00 96.56 289 MET A O 1
ATOM 2282 N N . ASN A 1 290 ? 1.392 1.153 7.274 1.00 95.56 290 ASN A N 1
ATOM 2283 C CA . ASN A 1 290 ? 0.632 2.357 6.962 1.00 95.56 290 ASN A CA 1
ATOM 2284 C C . ASN A 1 290 ? -0.389 2.644 8.068 1.00 95.56 290 ASN A C 1
ATOM 2286 O O . ASN A 1 290 ? -1.322 1.868 8.261 1.00 95.56 290 ASN A O 1
ATOM 2290 N N . PHE A 1 291 ? -0.266 3.790 8.739 1.00 94.94 291 PHE A N 1
ATOM 2291 C CA . PHE A 1 291 ? -1.168 4.210 9.825 1.00 94.94 291 PHE A CA 1
ATOM 2292 C C . PHE A 1 291 ? -2.517 4.773 9.353 1.00 94.94 291 PHE A C 1
ATOM 2294 O O . PHE A 1 291 ? -3.403 5.034 10.159 1.00 94.94 291 PHE A O 1
ATOM 2301 N N . ASN A 1 292 ? -2.668 5.035 8.053 1.00 95.44 292 ASN A N 1
ATOM 2302 C CA . ASN A 1 292 ? -3.898 5.577 7.474 1.00 95.44 292 ASN A CA 1
ATOM 2303 C C . ASN A 1 292 ? -4.265 4.840 6.177 1.00 95.44 292 ASN A C 1
ATOM 2305 O O . ASN A 1 292 ? -4.188 5.422 5.089 1.00 95.44 292 ASN A O 1
ATOM 2309 N N . PRO A 1 293 ? -4.566 3.533 6.259 1.00 94.88 293 PRO A N 1
ATOM 2310 C CA . PRO A 1 293 ? -4.850 2.737 5.079 1.00 94.88 293 PRO A CA 1
ATOM 2311 C C . PRO A 1 293 ? -6.160 3.180 4.418 1.00 94.88 293 PRO A C 1
ATOM 2313 O O . PRO A 1 293 ? -7.200 3.331 5.053 1.00 94.88 293 PRO A O 1
ATOM 2316 N N . ALA A 1 294 ? -6.127 3.351 3.100 1.00 92.88 294 ALA A N 1
ATOM 2317 C CA . ALA A 1 294 ? -7.328 3.643 2.333 1.00 92.88 294 ALA A CA 1
ATOM 2318 C C . ALA A 1 294 ? -8.250 2.413 2.283 1.00 92.88 294 ALA A C 1
ATOM 2320 O O . ALA A 1 294 ? -7.873 1.393 1.717 1.00 92.88 294 ALA A O 1
ATOM 2321 N N . ILE A 1 295 ? -9.468 2.521 2.819 1.00 95.56 295 ILE A N 1
ATOM 2322 C CA . ILE A 1 295 ? -10.415 1.392 2.847 1.00 95.56 295 ILE A CA 1
ATOM 2323 C C . ILE A 1 295 ? -11.192 1.219 1.536 1.00 95.56 295 ILE A C 1
ATOM 2325 O O . ILE A 1 295 ? -11.407 0.098 1.095 1.00 95.56 295 ILE A O 1
ATOM 2329 N N . HIS A 1 296 ? -11.490 2.317 0.828 1.00 93.19 296 HIS A N 1
ATOM 2330 C CA . HIS A 1 296 ? -12.339 2.286 -0.374 1.00 93.19 296 HIS A CA 1
ATOM 2331 C C . HIS A 1 296 ? -11.812 1.375 -1.495 1.00 93.19 296 HIS A C 1
ATOM 2333 O O . HIS A 1 296 ? -12.591 0.860 -2.291 1.00 93.19 296 HIS A O 1
ATOM 2339 N N . MET A 1 297 ? -10.492 1.176 -1.578 1.00 93.00 297 MET A N 1
ATOM 2340 C CA . MET A 1 297 ? -9.872 0.270 -2.552 1.00 93.00 297 MET A CA 1
ATOM 2341 C C . MET A 1 297 ? -10.125 -1.212 -2.237 1.00 93.00 297 MET A C 1
ATOM 2343 O O . MET A 1 297 ? -10.089 -2.031 -3.153 1.00 93.00 297 MET A O 1
ATOM 2347 N N . HIS A 1 298 ? -10.392 -1.541 -0.970 1.00 96.38 298 HIS A N 1
ATOM 2348 C CA . HIS A 1 298 ? -10.809 -2.866 -0.513 1.00 96.38 298 HIS A CA 1
ATOM 2349 C C . HIS A 1 298 ? -12.334 -3.050 -0.595 1.00 96.38 298 HIS A C 1
ATOM 2351 O O . HIS A 1 298 ? -12.796 -4.166 -0.827 1.00 96.38 298 HIS A O 1
ATOM 2357 N N . ASP A 1 299 ? -13.108 -1.969 -0.463 1.00 96.12 299 ASP A N 1
ATOM 2358 C CA . ASP A 1 299 ? -14.573 -2.019 -0.590 1.00 96.12 299 ASP A CA 1
ATOM 2359 C C . ASP A 1 299 ? -15.019 -2.075 -2.057 1.00 96.12 299 ASP A C 1
ATOM 2361 O O . ASP A 1 299 ? -16.000 -2.722 -2.416 1.00 96.12 299 ASP A O 1
ATOM 2365 N N . HIS A 1 300 ? -14.255 -1.451 -2.951 1.00 95.69 300 HIS A N 1
ATOM 2366 C CA . HIS A 1 300 ? -14.579 -1.385 -4.375 1.00 95.69 300 HIS A CA 1
ATOM 2367 C C . HIS A 1 300 ? -13.375 -1.774 -5.241 1.00 95.69 300 HIS A C 1
ATOM 2369 O O . HIS A 1 300 ? -12.861 -0.940 -5.998 1.00 95.69 300 HIS A O 1
ATOM 2375 N N . PRO A 1 301 ? -12.894 -3.029 -5.157 1.00 96.31 301 PRO A N 1
ATOM 2376 C CA . PRO A 1 301 ? -11.767 -3.463 -5.967 1.00 96.31 301 PRO A CA 1
ATOM 2377 C C . PRO A 1 301 ? -12.139 -3.469 -7.455 1.00 96.31 301 PRO A C 1
ATOM 2379 O O . PRO A 1 301 ? -13.294 -3.710 -7.816 1.00 96.31 301 PRO A O 1
ATOM 2382 N N . TYR A 1 302 ? -11.164 -3.256 -8.342 1.00 96.38 302 TYR A N 1
ATOM 2383 C CA . TYR A 1 302 ? -11.356 -3.442 -9.784 1.00 96.38 302 TYR A CA 1
ATOM 2384 C C . TYR A 1 302 ? -11.794 -4.882 -10.097 1.00 96.38 302 TYR A C 1
ATOM 2386 O O . TYR A 1 302 ? -12.788 -5.079 -10.807 1.00 96.38 302 TYR A O 1
ATOM 2394 N N . LEU A 1 303 ? -11.108 -5.864 -9.502 1.00 96.50 303 LEU A N 1
ATOM 2395 C CA . LEU A 1 303 ? -11.446 -7.289 -9.539 1.00 96.50 303 LEU A CA 1
ATOM 2396 C C . LEU A 1 303 ? -11.480 -7.844 -8.118 1.00 96.50 303 LEU A C 1
ATOM 2398 O O . LEU A 1 303 ? -10.501 -7.715 -7.388 1.00 96.50 303 LEU A O 1
ATOM 2402 N N . GLY A 1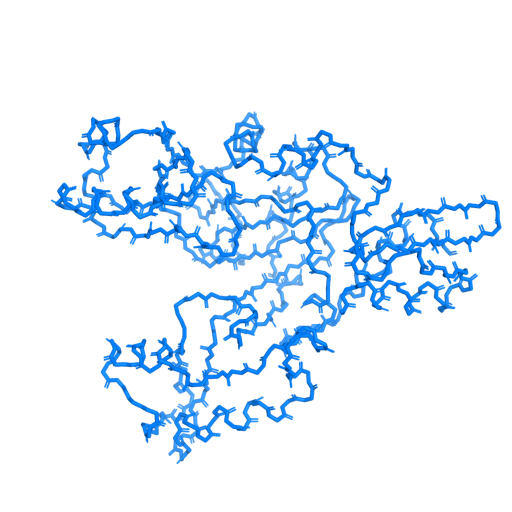 304 ? -12.576 -8.490 -7.722 1.00 96.56 304 GLY A N 1
ATOM 2403 C CA . GLY A 1 304 ? -12.690 -8.996 -6.360 1.00 96.56 304 GLY A CA 1
ATOM 2404 C C . GLY A 1 304 ? -14.068 -8.863 -5.749 1.00 96.56 304 GLY A C 1
ATOM 2405 O O . GLY A 1 304 ? -15.050 -8.615 -6.448 1.00 96.56 304 GLY A O 1
ATOM 2406 N N . LYS A 1 305 ? -14.113 -9.008 -4.424 1.00 97.00 305 LYS A N 1
ATOM 2407 C CA . LYS A 1 305 ? -15.309 -8.787 -3.612 1.00 97.00 305 LYS A CA 1
ATOM 2408 C C . LYS A 1 305 ? -15.156 -7.503 -2.802 1.00 97.00 305 LYS A C 1
ATOM 2410 O O . LYS A 1 305 ? -14.057 -7.186 -2.361 1.00 97.00 305 LYS A O 1
ATOM 2415 N N . ASN A 1 306 ? -16.268 -6.813 -2.571 1.00 97.31 306 ASN A N 1
ATOM 2416 C CA . ASN A 1 306 ? -16.337 -5.786 -1.536 1.00 97.31 306 ASN A CA 1
ATOM 2417 C C . ASN A 1 306 ? -16.078 -6.445 -0.170 1.00 97.31 306 ASN A C 1
ATOM 2419 O O . ASN A 1 306 ? -16.718 -7.450 0.150 1.00 97.31 306 ASN A O 1
ATOM 2423 N N . ARG A 1 307 ? -15.115 -5.916 0.593 1.00 97.75 307 ARG A N 1
ATOM 2424 C CA . ARG A 1 307 ? -14.728 -6.438 1.913 1.00 97.75 307 ARG A CA 1
ATOM 2425 C C . ARG A 1 307 ? -15.434 -5.758 3.087 1.00 97.75 307 ARG A C 1
ATOM 2427 O O . ARG A 1 307 ? -15.251 -6.210 4.215 1.00 97.75 307 ARG A O 1
ATOM 2434 N N . GLU A 1 308 ? -16.268 -4.759 2.811 1.00 97.56 308 GLU A N 1
ATOM 2435 C CA . GLU A 1 308 ? -17.110 -4.032 3.766 1.00 97.56 308 GLU A CA 1
ATOM 2436 C C . GLU A 1 308 ? -16.302 -3.549 4.979 1.00 97.56 308 GLU A C 1
ATOM 2438 O O . GLU A 1 308 ? -16.651 -3.767 6.145 1.00 97.56 308 GLU A O 1
ATOM 2443 N N . ILE A 1 309 ? -15.144 -2.951 4.704 1.00 98.12 309 ILE A N 1
ATOM 2444 C CA . ILE A 1 309 ? -14.168 -2.557 5.716 1.00 98.12 309 ILE A CA 1
ATOM 2445 C C . ILE A 1 309 ? -14.741 -1.497 6.650 1.00 98.12 309 ILE A C 1
ATOM 2447 O O . ILE A 1 309 ? -14.439 -1.500 7.845 1.00 98.12 309 ILE A O 1
ATOM 2451 N N . GLU A 1 310 ? -15.602 -0.621 6.140 1.00 97.81 310 GLU A N 1
ATOM 2452 C CA . GLU A 1 310 ? -16.325 0.368 6.927 1.00 97.81 310 GLU A CA 1
ATOM 2453 C C . GLU A 1 310 ? -17.085 -0.267 8.099 1.00 97.81 310 GLU A C 1
ATOM 2455 O O . GLU A 1 310 ? -17.068 0.274 9.207 1.00 97.81 310 GLU A O 1
ATOM 2460 N N . LYS A 1 311 ? -17.652 -1.467 7.900 1.00 98.31 311 LYS A N 1
ATOM 2461 C CA . LYS A 1 311 ? -18.330 -2.224 8.958 1.00 98.31 311 LYS A CA 1
ATOM 2462 C C . LYS A 1 311 ? -17.353 -2.636 10.044 1.00 98.31 311 LYS A C 1
ATOM 2464 O O . LYS A 1 311 ? -17.604 -2.400 11.220 1.00 98.31 311 LYS A O 1
ATOM 2469 N N . LYS A 1 312 ? -16.208 -3.188 9.639 1.00 98.19 312 LYS A N 1
ATOM 2470 C CA . LYS A 1 312 ? -15.150 -3.655 10.544 1.00 98.19 312 LYS A CA 1
ATOM 2471 C C . LYS A 1 312 ? -14.560 -2.516 11.373 1.00 98.19 312 LYS A C 1
ATOM 2473 O O . LYS A 1 312 ? -14.263 -2.712 12.550 1.00 98.19 312 LYS A O 1
ATOM 2478 N N . VAL A 1 313 ? -14.408 -1.327 10.784 1.00 98.25 313 VAL A N 1
ATOM 2479 C CA . VAL A 1 313 ? -13.956 -0.125 11.503 1.00 98.25 313 VAL A CA 1
ATOM 2480 C C . VAL A 1 313 ? -14.976 0.276 12.570 1.00 98.25 313 VAL A C 1
ATOM 2482 O O . VAL A 1 313 ? -14.598 0.480 13.722 1.00 98.25 313 VAL A O 1
ATOM 2485 N N . LEU A 1 314 ? -16.267 0.342 12.234 1.00 98.38 314 LEU A N 1
ATOM 2486 C CA . LEU A 1 314 ? -17.307 0.683 13.211 1.00 98.38 314 LEU A CA 1
ATOM 2487 C C . LEU A 1 314 ? -17.460 -0.383 14.308 1.00 98.38 314 LEU A C 1
ATOM 2489 O O . LEU A 1 314 ? -17.609 -0.023 15.477 1.00 98.38 314 LEU A O 1
ATOM 2493 N N . ASP A 1 315 ? -17.344 -1.668 13.964 1.00 98.00 315 ASP A N 1
ATOM 2494 C CA . ASP A 1 315 ? -17.350 -2.780 14.924 1.00 98.00 315 ASP A CA 1
ATOM 2495 C C . ASP A 1 315 ? -16.187 -2.654 15.921 1.00 98.00 315 ASP A C 1
ATOM 2497 O O . ASP A 1 315 ? -16.388 -2.756 17.133 1.00 98.00 315 ASP A O 1
ATOM 2501 N N . LEU A 1 316 ? -14.969 -2.370 15.435 1.00 97.94 316 LEU A N 1
ATOM 2502 C CA . LEU A 1 316 ? -13.788 -2.142 16.278 1.00 97.94 316 LEU A CA 1
ATOM 2503 C C . LEU A 1 316 ? -14.009 -0.982 17.251 1.00 97.94 316 LEU A C 1
ATOM 2505 O O . LEU A 1 316 ? -13.640 -1.066 18.424 1.00 97.94 316 LEU A O 1
ATOM 2509 N N . LEU A 1 317 ? -14.632 0.090 16.767 1.00 97.88 317 LEU A N 1
ATOM 2510 C CA . LEU A 1 317 ? -14.973 1.250 17.576 1.00 97.88 317 LEU A CA 1
ATOM 2511 C C . LEU A 1 317 ? -16.159 0.989 18.499 1.00 97.88 317 LEU A C 1
ATOM 2513 O O . LEU A 1 317 ? -16.490 1.862 19.291 1.00 97.88 317 LEU A O 1
ATOM 2517 N N . GLY A 1 318 ? -16.786 -0.189 18.450 1.00 96.81 318 GLY A N 1
ATOM 2518 C CA . GLY A 1 318 ? -17.918 -0.596 19.275 1.00 96.81 318 GLY A CA 1
ATOM 2519 C C . GLY A 1 318 ? -19.202 0.162 18.947 1.00 96.81 318 GLY A C 1
ATOM 2520 O O . GLY A 1 318 ? -19.938 0.529 19.866 1.00 96.81 318 GLY A O 1
ATOM 2521 N N . PHE A 1 319 ? -19.421 0.454 17.668 1.00 95.56 319 PHE A N 1
ATOM 2522 C CA . PHE A 1 319 ? -20.674 0.952 17.117 1.00 95.56 319 PHE A CA 1
ATOM 2523 C C . PHE A 1 319 ? -21.429 -0.202 16.442 1.00 95.56 319 PHE A C 1
ATOM 2525 O O . PHE A 1 319 ? -21.444 -0.314 15.216 1.00 95.56 319 PHE A O 1
ATOM 2532 N N . ASN A 1 320 ? -22.033 -1.064 17.264 1.00 82.50 320 ASN A N 1
ATOM 2533 C CA . ASN A 1 320 ? -22.880 -2.176 16.814 1.00 82.50 320 ASN A CA 1
ATOM 2534 C C . ASN A 1 320 ? -24.276 -1.700 16.406 1.00 82.50 320 ASN A C 1
ATOM 2536 O O . ASN A 1 320 ? -24.761 -0.703 17.000 1.00 82.50 320 ASN A O 1
#

Nearest PDB structures (foldseek):
  3ln6-assembly1_A-2  TM=9.338E-01  e=9.424E-36  Streptococcus agalactiae serogroup V
  7wae-assembly1_C  TM=8.952E-01  e=2.608E-30  Trichodesmium erythraeum IMS101
  7waf-assembly1_B  TM=8.987E-01  e=5.943E-30  Trichodesmium erythraeum IMS101
  7ta5-assembly1_A  TM=8.162E-01  e=2.299E-29  Gloeothece citriformis
  7lgn-assembly1_A  TM=8.087E-01  e=3.443E-28  Tatumella morbirosei

Radius of gyration: 20.91 Å; Cα contacts (8 Å, |Δi|>4): 687; chains: 1; bounding box: 60×41×58 Å